Protein AF-A0A7J4JS71-F1 (afdb_monomer)

Structure (mmCIF, N/CA/C/O backbone):
data_AF-A0A7J4JS71-F1
#
_entry.id   AF-A0A7J4JS71-F1
#
loop_
_atom_site.group_PDB
_atom_site.id
_atom_site.type_symbol
_atom_site.label_atom_id
_atom_site.label_alt_id
_atom_site.label_comp_id
_atom_site.label_asym_id
_atom_site.label_entity_id
_atom_site.label_seq_id
_atom_site.pdbx_PDB_ins_code
_atom_site.Cartn_x
_atom_site.Cartn_y
_atom_site.Cartn_z
_atom_site.occupancy
_atom_site.B_iso_or_equiv
_atom_site.auth_seq_id
_atom_site.auth_comp_id
_atom_site.auth_asym_id
_atom_site.auth_atom_id
_atom_site.pdbx_PDB_model_num
ATOM 1 N N . MET A 1 1 ? -60.243 12.611 3.423 1.00 50.03 1 MET A N 1
ATOM 2 C CA . MET A 1 1 ? -58.978 13.384 3.366 1.00 50.03 1 MET A CA 1
ATOM 3 C C . MET A 1 1 ? -58.197 13.099 4.639 1.00 50.03 1 MET A C 1
ATOM 5 O O . MET A 1 1 ? -58.820 13.166 5.686 1.00 50.03 1 MET A O 1
ATOM 9 N N . LYS A 1 2 ? -56.885 12.828 4.549 1.00 50.66 2 LYS A N 1
ATOM 10 C CA . LYS A 1 2 ? -55.958 12.485 5.658 1.00 50.66 2 LYS A CA 1
ATOM 11 C C . LYS A 1 2 ? -55.918 11.002 6.062 1.00 50.66 2 LYS A C 1
ATOM 13 O O . LYS A 1 2 ? -56.292 10.669 7.174 1.00 50.66 2 LYS A O 1
ATOM 18 N N . MET A 1 3 ? -55.448 10.113 5.186 1.00 50.81 3 MET A N 1
ATOM 19 C CA . MET A 1 3 ? -54.948 8.796 5.634 1.00 50.81 3 MET A CA 1
ATOM 20 C C . MET A 1 3 ? -54.023 8.111 4.612 1.00 50.81 3 MET A C 1
ATOM 22 O O . MET A 1 3 ? -54.038 6.898 4.466 1.00 50.81 3 MET A O 1
ATOM 26 N N . LEU A 1 4 ? -53.235 8.883 3.856 1.00 52.88 4 LEU A N 1
ATOM 27 C CA . LEU A 1 4 ? -52.404 8.322 2.781 1.00 52.88 4 LEU A CA 1
ATOM 28 C C . LEU A 1 4 ? -51.070 9.063 2.628 1.00 52.88 4 LEU A C 1
ATOM 30 O O . LEU A 1 4 ? -50.661 9.416 1.530 1.00 52.88 4 LEU A O 1
ATOM 34 N N . LEU A 1 5 ? -50.419 9.370 3.754 1.00 51.91 5 LEU A N 1
ATOM 35 C CA . LEU A 1 5 ? -49.161 10.120 3.751 1.00 51.91 5 LEU A CA 1
ATOM 36 C C . LEU A 1 5 ? -48.274 9.768 4.958 1.00 51.91 5 LEU A C 1
ATOM 38 O O . LEU A 1 5 ? -47.898 10.651 5.713 1.00 51.91 5 LEU A O 1
ATOM 42 N N . PHE A 1 6 ? -47.998 8.483 5.209 1.00 50.94 6 PHE A N 1
ATOM 43 C CA . PHE A 1 6 ? -47.085 8.089 6.303 1.00 50.94 6 PHE A CA 1
ATOM 44 C C . PHE A 1 6 ? -46.260 6.811 6.055 1.00 50.94 6 PHE A C 1
ATOM 46 O O . PHE A 1 6 ? -45.675 6.279 6.988 1.00 50.94 6 PHE A O 1
ATOM 53 N N . ALA A 1 7 ? -46.165 6.327 4.812 1.00 51.12 7 ALA A N 1
ATOM 54 C CA . ALA A 1 7 ? -45.429 5.097 4.480 1.00 51.12 7 ALA A CA 1
ATOM 55 C C . ALA A 1 7 ? -44.237 5.329 3.528 1.00 51.12 7 ALA A C 1
ATOM 57 O O . ALA A 1 7 ? -43.910 4.456 2.734 1.00 51.12 7 ALA A O 1
ATOM 58 N N . LEU A 1 8 ? -43.612 6.514 3.569 1.00 51.81 8 LEU A N 1
ATOM 59 C CA . LEU A 1 8 ? -42.441 6.839 2.735 1.00 51.81 8 LEU A CA 1
ATOM 60 C C . LEU A 1 8 ? -41.214 7.308 3.535 1.00 51.81 8 LEU A C 1
ATOM 62 O O . LEU A 1 8 ? -40.283 7.869 2.967 1.00 51.81 8 LEU A O 1
ATOM 66 N N . LEU A 1 9 ? -41.209 7.106 4.853 1.00 54.22 9 LEU A N 1
ATOM 67 C CA . LEU A 1 9 ? -40.055 7.384 5.703 1.00 54.22 9 LEU A CA 1
ATOM 68 C C . LEU A 1 9 ? -39.514 6.051 6.230 1.00 54.22 9 LEU A C 1
ATOM 70 O O . LEU A 1 9 ? -40.298 5.201 6.634 1.00 54.22 9 LEU A O 1
ATOM 74 N N . VAL A 1 10 ? -38.189 5.922 6.301 1.00 51.88 10 VAL A N 1
ATOM 75 C CA . VAL A 1 10 ? -37.433 4.791 6.877 1.00 51.88 10 VAL A CA 1
ATOM 76 C C . VAL A 1 10 ? -37.112 3.626 5.922 1.00 51.88 10 VAL A C 1
ATOM 78 O O . VAL A 1 10 ? -37.127 2.463 6.306 1.00 51.88 10 VAL A O 1
ATOM 81 N N . LEU A 1 11 ? -36.703 3.934 4.688 1.00 50.59 11 LEU A N 1
ATOM 82 C CA . LEU A 1 11 ? -35.713 3.100 3.985 1.00 50.59 11 LEU A CA 1
ATOM 83 C C . LEU A 1 11 ? -34.482 3.935 3.600 1.00 50.59 11 LEU A C 1
ATOM 85 O O . LEU A 1 11 ? -33.913 3.792 2.525 1.00 50.59 11 LEU A O 1
ATOM 89 N N . SER A 1 12 ? -34.080 4.848 4.486 1.00 54.00 12 SER A N 1
ATOM 90 C CA . SER A 1 12 ? -32.745 5.437 4.439 1.00 54.00 12 SER A CA 1
ATOM 91 C C . SER A 1 12 ? -31.776 4.335 4.854 1.00 54.00 12 SER A C 1
ATOM 93 O O . SER A 1 12 ? -31.529 4.141 6.043 1.00 54.00 12 SER A O 1
ATOM 95 N N . GLY A 1 13 ? -31.331 3.534 3.884 1.00 55.75 13 GLY A N 1
ATOM 96 C CA . GLY A 1 13 ? -30.294 2.536 4.100 1.00 55.75 13 GLY A CA 1
ATOM 97 C C . GLY A 1 13 ? -29.107 3.206 4.777 1.00 55.75 13 GLY A C 1
ATOM 98 O O . GLY A 1 13 ? -28.606 4.221 4.292 1.00 55.75 13 GLY A O 1
ATOM 99 N N . LEU A 1 14 ? -28.696 2.674 5.926 1.00 55.75 14 LEU A N 1
ATOM 100 C CA . LEU A 1 14 ? -27.414 3.011 6.522 1.00 55.75 14 LEU A CA 1
ATOM 101 C C . LEU A 1 14 ? -26.349 2.514 5.544 1.00 55.75 14 LEU A C 1
ATOM 103 O O . LEU A 1 14 ? -25.985 1.341 5.560 1.00 55.75 14 LEU A O 1
ATOM 107 N N . VAL A 1 15 ? -25.906 3.393 4.647 1.00 58.31 15 VAL A N 1
ATOM 108 C CA . VAL A 1 15 ? -24.671 3.182 3.902 1.00 58.31 15 VAL A CA 1
ATOM 109 C C . VAL A 1 15 ? -23.570 3.316 4.944 1.00 58.31 15 VAL A C 1
ATOM 111 O O . VAL A 1 15 ? -23.200 4.422 5.338 1.00 58.31 15 VAL A O 1
ATOM 114 N N . PHE A 1 16 ? -23.131 2.183 5.486 1.00 62.12 16 PHE A N 1
ATOM 115 C CA . PHE A 1 16 ? -21.918 2.136 6.284 1.00 62.12 16 PHE A CA 1
ATOM 116 C C . PHE A 1 16 ? -20.768 2.403 5.323 1.00 62.12 16 PHE A C 1
ATOM 118 O O . PHE A 1 16 ? -20.341 1.506 4.605 1.00 62.12 16 PHE A O 1
ATOM 125 N N . ALA A 1 17 ? -20.324 3.658 5.270 1.00 66.56 17 ALA A N 1
ATOM 126 C CA . ALA A 1 17 ? -19.090 3.998 4.586 1.00 66.56 17 ALA A CA 1
ATOM 127 C C . ALA A 1 17 ? -17.963 3.177 5.222 1.00 66.56 17 ALA A C 1
ATOM 129 O O . ALA A 1 17 ? -17.792 3.201 6.448 1.00 66.56 17 ALA A O 1
ATOM 130 N N . TYR A 1 18 ? -17.240 2.417 4.401 1.00 76.00 18 TYR A N 1
ATOM 131 C CA . TYR A 1 18 ? -16.047 1.723 4.854 1.00 76.00 18 TYR A CA 1
ATOM 132 C C . TYR A 1 18 ? -15.028 2.765 5.310 1.00 76.00 18 TYR A C 1
ATOM 134 O O . TYR A 1 18 ? -14.616 3.628 4.542 1.00 76.00 18 TYR A O 1
ATOM 142 N N . ALA A 1 19 ? -14.657 2.706 6.584 1.00 80.00 19 ALA A N 1
ATOM 143 C CA . ALA A 1 19 ? -13.613 3.544 7.145 1.00 80.00 19 ALA A CA 1
ATOM 144 C C . ALA A 1 19 ? -12.478 2.620 7.592 1.00 80.00 19 ALA A C 1
ATOM 146 O O . ALA A 1 19 ? -12.701 1.838 8.529 1.00 80.00 19 ALA A O 1
ATOM 147 N N . PRO A 1 20 ? -11.298 2.674 6.950 1.00 85.44 20 PRO A N 1
ATOM 148 C CA . PRO A 1 20 ? -10.170 1.854 7.364 1.00 85.44 20 PRO A CA 1
ATOM 149 C C . PRO A 1 20 ? -9.788 2.169 8.813 1.00 85.44 20 PRO A C 1
ATOM 151 O O . PRO A 1 20 ? -9.796 3.328 9.237 1.00 85.44 20 PRO A O 1
ATOM 154 N N . GLN A 1 21 ? -9.503 1.136 9.604 1.00 91.88 21 GLN A N 1
ATOM 155 C CA . GLN A 1 21 ? -9.331 1.262 11.055 1.00 91.88 21 GLN A CA 1
ATOM 156 C C . GLN A 1 21 ? -7.860 1.248 11.460 1.00 91.88 21 GLN A C 1
ATOM 158 O O . GLN A 1 21 ? -7.462 2.007 12.355 1.00 91.88 21 GLN A O 1
ATOM 163 N N . SER A 1 22 ? -7.054 0.416 10.800 1.00 97.31 22 SER A N 1
ATOM 164 C CA . SER A 1 22 ? -5.636 0.259 11.109 1.00 97.31 22 SER A CA 1
ATOM 165 C C . SER A 1 22 ? -4.750 0.190 9.870 1.00 97.31 22 SER A C 1
ATOM 167 O O . SER A 1 22 ? -5.153 -0.276 8.806 1.00 97.31 22 SER A O 1
ATOM 169 N N . ALA A 1 23 ? -3.512 0.644 10.032 1.00 98.19 23 ALA A N 1
ATOM 170 C CA . ALA A 1 23 ? -2.452 0.505 9.054 1.00 98.19 23 ALA A CA 1
ATOM 171 C C . ALA A 1 23 ? -1.126 0.178 9.748 1.00 98.19 23 ALA A C 1
ATOM 173 O O . ALA A 1 23 ? -0.802 0.752 10.788 1.00 98.19 23 ALA A O 1
ATOM 174 N N . ILE A 1 24 ? -0.341 -0.714 9.151 1.00 98.31 24 ILE A N 1
ATOM 175 C CA . ILE A 1 24 ? 1.039 -0.979 9.559 1.00 98.31 24 ILE A CA 1
ATOM 176 C C . ILE A 1 24 ? 1.937 -0.705 8.359 1.00 98.31 24 ILE A C 1
ATOM 178 O O . ILE A 1 24 ? 1.749 -1.282 7.287 1.00 98.31 24 ILE A O 1
ATOM 182 N N . VAL A 1 25 ? 2.905 0.185 8.542 1.00 97.88 25 VAL A N 1
ATOM 183 C CA . VAL A 1 25 ? 3.908 0.543 7.541 1.00 97.88 25 VAL A CA 1
ATOM 184 C C . VAL A 1 25 ? 5.228 -0.096 7.943 1.00 97.88 25 VAL A C 1
ATOM 186 O O . VAL A 1 25 ? 5.764 0.192 9.010 1.00 97.88 25 VAL A O 1
ATOM 189 N N . TYR A 1 26 ? 5.775 -0.936 7.077 1.00 97.50 26 TYR A N 1
ATOM 190 C CA . TYR A 1 26 ? 7.091 -1.531 7.250 1.00 97.50 26 TYR A CA 1
ATOM 191 C C . TYR A 1 26 ? 8.070 -0.810 6.334 1.00 97.50 26 TYR A C 1
ATOM 193 O O . TYR A 1 26 ? 7.873 -0.756 5.120 1.00 97.50 26 TYR A O 1
ATOM 201 N N . LYS A 1 27 ? 9.129 -0.247 6.914 1.00 95.38 27 LYS A N 1
ATOM 202 C CA . LYS A 1 27 ? 10.155 0.495 6.179 1.00 95.38 27 LYS A CA 1
ATOM 203 C C . LYS A 1 27 ? 11.521 -0.162 6.295 1.00 95.38 27 LYS A C 1
ATOM 205 O O . LYS A 1 27 ? 11.855 -0.768 7.311 1.00 95.38 27 LYS A O 1
ATOM 210 N N . ASN A 1 28 ? 12.333 0.071 5.278 1.00 92.75 28 ASN A N 1
ATOM 211 C CA . ASN A 1 28 ? 13.772 -0.096 5.326 1.00 92.75 28 ASN A CA 1
ATOM 212 C C . ASN A 1 28 ? 14.426 1.249 5.710 1.00 92.75 28 ASN A C 1
ATOM 214 O O . ASN A 1 28 ? 14.392 2.182 4.909 1.00 92.75 28 ASN A O 1
ATOM 218 N N . GLU A 1 29 ? 15.029 1.392 6.899 1.00 87.31 29 GLU A N 1
ATOM 219 C CA . GLU A 1 29 ? 15.736 2.640 7.281 1.00 87.31 29 GLU A CA 1
ATOM 220 C C . GLU A 1 29 ? 16.880 3.047 6.352 1.00 87.31 29 GLU A C 1
ATOM 222 O O . GLU A 1 29 ? 17.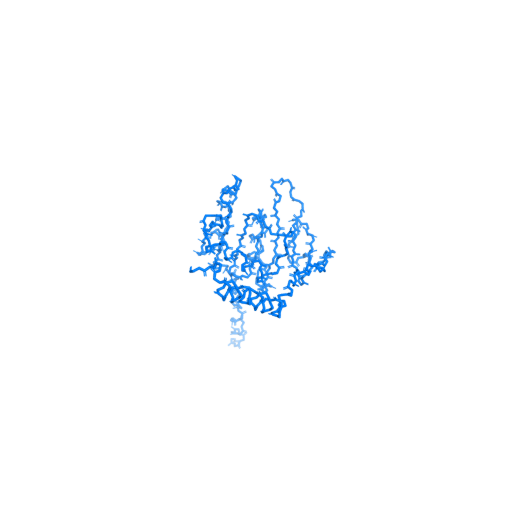185 4.236 6.266 1.00 87.31 29 GLU A O 1
ATOM 227 N N . ALA A 1 30 ? 17.507 2.110 5.640 1.00 87.25 30 ALA A N 1
ATOM 228 C CA . ALA A 1 30 ? 18.578 2.431 4.700 1.00 87.25 30 ALA A CA 1
ATOM 229 C C . ALA A 1 30 ? 18.057 3.110 3.417 1.00 87.25 30 ALA A C 1
ATOM 231 O O . ALA A 1 30 ? 18.847 3.596 2.606 1.00 87.25 30 ALA A O 1
ATOM 232 N N . CYS A 1 31 ? 16.736 3.187 3.230 1.00 84.81 31 CYS A N 1
ATOM 233 C CA . CYS A 1 31 ? 16.110 3.922 2.140 1.00 84.81 31 CYS A CA 1
ATOM 234 C C . CYS A 1 31 ? 16.105 5.433 2.424 1.00 84.81 31 CYS A C 1
ATOM 236 O O . CYS A 1 31 ? 15.227 5.964 3.109 1.00 84.81 31 CYS A O 1
ATOM 238 N N . GLY A 1 32 ? 17.062 6.153 1.832 1.00 80.19 32 GLY A N 1
ATOM 239 C CA . GLY A 1 32 ? 17.215 7.598 2.035 1.00 80.19 32 GLY A CA 1
ATOM 240 C C . GLY A 1 32 ? 15.997 8.445 1.637 1.00 80.19 32 GLY A C 1
ATOM 241 O O . GLY A 1 32 ? 15.825 9.540 2.168 1.00 80.19 32 GLY A O 1
ATOM 242 N N . HIS A 1 33 ? 15.141 7.959 0.731 1.00 79.50 33 HIS A N 1
ATOM 243 C CA . HIS A 1 33 ? 13.958 8.692 0.252 1.00 79.50 33 HIS A CA 1
ATOM 244 C C . HIS A 1 33 ? 12.651 8.275 0.946 1.00 79.50 33 HIS A C 1
ATOM 246 O O . HIS A 1 33 ? 11.635 8.951 0.797 1.00 79.50 33 HIS A O 1
ATOM 252 N N . CYS A 1 34 ? 12.667 7.216 1.758 1.00 85.06 34 CYS A N 1
ATOM 253 C CA . CYS A 1 34 ? 11.450 6.697 2.373 1.00 85.06 34 CYS A CA 1
ATOM 254 C C . CYS A 1 34 ? 10.895 7.631 3.457 1.00 85.06 34 CYS A C 1
ATOM 256 O O . CYS A 1 34 ? 9.690 7.669 3.678 1.00 85.06 34 CYS A O 1
ATOM 258 N N . THR A 1 35 ? 11.734 8.432 4.120 1.00 87.06 35 THR A N 1
ATOM 259 C CA . THR A 1 35 ? 11.301 9.305 5.224 1.00 87.06 35 THR A CA 1
ATOM 260 C C . THR A 1 35 ? 10.245 10.333 4.801 1.00 87.06 35 THR A C 1
ATOM 262 O O . THR A 1 35 ? 9.252 10.521 5.505 1.00 87.06 35 THR A O 1
ATOM 265 N N . SER A 1 36 ? 10.428 10.999 3.655 1.00 90.31 36 SER A N 1
ATOM 266 C CA . SER A 1 36 ? 9.467 11.999 3.161 1.00 90.31 36 SER A CA 1
ATOM 267 C C . SER A 1 36 ? 8.165 11.351 2.692 1.00 90.31 36 SER A C 1
ATOM 269 O O . SER A 1 36 ? 7.080 11.861 2.986 1.00 90.31 36 SER A O 1
ATOM 271 N N . TYR A 1 37 ? 8.271 10.202 2.022 1.00 93.12 37 TYR A N 1
ATOM 272 C CA . TYR A 1 37 ? 7.118 9.412 1.613 1.00 93.12 37 TYR A CA 1
ATOM 273 C C . TYR A 1 37 ? 6.302 8.942 2.822 1.00 93.12 37 TYR A C 1
ATOM 275 O O . TYR A 1 37 ? 5.103 9.186 2.866 1.00 93.12 37 TYR A O 1
ATOM 283 N N . ILE A 1 38 ? 6.941 8.372 3.850 1.00 94.44 38 ILE A N 1
ATOM 284 C CA . ILE A 1 38 ? 6.267 7.877 5.063 1.00 94.44 38 ILE A CA 1
ATOM 285 C C . ILE A 1 38 ? 5.533 8.998 5.800 1.00 94.44 38 ILE A C 1
ATOM 287 O O . ILE A 1 38 ? 4.413 8.793 6.259 1.00 94.44 38 ILE A O 1
ATOM 291 N N . SER A 1 39 ? 6.127 10.191 5.891 1.00 94.38 39 SER A N 1
ATOM 292 C CA . SER A 1 39 ? 5.451 11.353 6.485 1.00 94.38 39 SER A CA 1
ATOM 293 C C . SER A 1 39 ? 4.168 11.712 5.726 1.00 94.38 39 SER A C 1
ATOM 295 O O . SER A 1 39 ? 3.130 11.970 6.335 1.00 94.38 39 SER A O 1
ATOM 297 N N . SER A 1 40 ? 4.225 11.676 4.393 1.00 95.81 40 SER A N 1
ATOM 298 C CA . SER A 1 40 ? 3.072 11.959 3.532 1.00 95.81 40 SER A CA 1
ATOM 299 C C . SER A 1 40 ? 2.024 10.846 3.621 1.00 95.81 40 SER A C 1
ATOM 301 O O . SER A 1 40 ? 0.841 11.129 3.763 1.00 95.81 40 SER A O 1
ATOM 303 N N . LEU A 1 41 ? 2.455 9.583 3.627 1.00 96.88 41 LEU A N 1
ATOM 304 C CA . LEU A 1 41 ? 1.599 8.414 3.810 1.00 96.88 41 LEU A CA 1
ATOM 305 C C . LEU A 1 41 ? 0.849 8.478 5.143 1.00 96.88 41 LEU A C 1
ATOM 307 O O . LEU A 1 41 ? -0.363 8.284 5.171 1.00 96.88 41 LEU A O 1
ATOM 311 N N . TYR A 1 42 ? 1.549 8.799 6.234 1.00 96.12 42 TYR A N 1
ATOM 312 C CA . TYR A 1 42 ? 0.940 8.964 7.550 1.00 96.12 42 TYR A CA 1
ATOM 313 C C . TYR A 1 42 ? -0.160 10.031 7.521 1.00 96.12 42 TYR A C 1
ATOM 315 O O . TYR A 1 42 ? -1.274 9.775 7.969 1.00 96.12 42 TYR A O 1
ATOM 323 N N . GLN A 1 43 ? 0.124 11.202 6.940 1.00 96.50 43 GLN A N 1
ATOM 324 C CA . GLN A 1 43 ? -0.861 12.280 6.802 1.00 96.50 43 GLN A CA 1
ATOM 325 C C . GLN A 1 43 ? -2.057 11.861 5.938 1.00 96.50 43 GLN A C 1
ATOM 327 O O . GLN A 1 43 ? -3.197 12.162 6.284 1.00 96.50 43 GLN A O 1
ATOM 332 N N . THR A 1 44 ? -1.819 11.137 4.842 1.00 97.56 44 THR A N 1
ATOM 333 C CA . THR A 1 44 ? -2.879 10.610 3.978 1.00 97.56 44 THR A CA 1
ATOM 334 C C . THR A 1 44 ? -3.792 9.652 4.737 1.00 97.56 44 THR A C 1
ATOM 336 O O . THR A 1 44 ? -5.008 9.846 4.713 1.00 97.56 44 THR A O 1
ATOM 339 N N . LEU A 1 45 ? -3.228 8.673 5.452 1.00 97.44 45 LEU A N 1
ATOM 340 C CA . LEU A 1 45 ? -3.976 7.696 6.250 1.00 97.44 45 LEU A CA 1
ATOM 341 C C . LEU A 1 45 ? -4.759 8.365 7.393 1.00 97.44 45 LEU A C 1
ATOM 343 O O . LEU A 1 45 ? -5.941 8.071 7.585 1.00 97.44 45 LEU A O 1
ATOM 347 N N . ASP A 1 46 ? -4.145 9.313 8.104 1.00 95.62 46 ASP A N 1
ATOM 348 C CA . ASP A 1 46 ? -4.821 10.088 9.153 1.00 95.62 46 ASP A CA 1
ATOM 349 C C . ASP A 1 46 ? -5.979 10.926 8.579 1.00 95.62 46 ASP A C 1
ATOM 351 O O . ASP A 1 46 ? -7.083 10.932 9.130 1.00 95.62 46 ASP A O 1
ATOM 355 N N . SER A 1 47 ? -5.783 11.546 7.406 1.00 95.94 47 SER A N 1
ATOM 356 C CA . SER A 1 47 ? -6.801 12.383 6.750 1.00 95.94 47 SER A CA 1
ATOM 357 C C . SER A 1 47 ? -8.066 11.623 6.340 1.00 95.94 47 SER A C 1
ATOM 359 O O . SER A 1 47 ? -9.138 12.224 6.265 1.00 95.94 47 SER A O 1
ATOM 361 N N . ILE A 1 48 ? -7.958 10.311 6.098 1.00 95.44 48 ILE A N 1
ATOM 362 C CA . ILE A 1 48 ? -9.099 9.427 5.807 1.00 95.44 48 ILE A CA 1
ATOM 363 C C . ILE A 1 48 ? -9.606 8.678 7.045 1.00 95.44 48 ILE A C 1
ATOM 365 O O . ILE A 1 48 ? -10.511 7.854 6.949 1.00 95.44 48 ILE A O 1
ATOM 369 N N . GLY A 1 49 ? -9.065 8.995 8.224 1.00 94.81 49 GLY A N 1
ATOM 370 C CA . GLY A 1 49 ? -9.591 8.543 9.503 1.00 94.81 49 GLY A CA 1
ATOM 371 C C . GLY A 1 49 ? -8.999 7.245 10.045 1.00 94.81 49 GLY A C 1
ATOM 372 O O . GLY A 1 49 ? -9.546 6.750 11.033 1.00 94.81 49 GLY A O 1
ATOM 373 N N . VAL A 1 50 ? -7.894 6.733 9.489 1.00 95.81 50 VAL A N 1
ATOM 374 C CA . VAL A 1 50 ? -7.190 5.564 10.046 1.00 95.81 50 VAL A CA 1
ATOM 375 C C . VAL A 1 50 ? -6.670 5.908 11.440 1.00 95.81 50 VAL A C 1
ATOM 377 O O . VAL A 1 50 ? -5.893 6.843 11.608 1.00 95.81 50 VAL A O 1
ATOM 380 N N . LYS A 1 51 ? -7.114 5.174 12.466 1.00 89.56 51 LYS A N 1
ATOM 381 C CA . LYS A 1 51 ? -6.841 5.527 13.873 1.00 89.56 51 LYS A CA 1
ATOM 382 C C . LYS A 1 51 ? -5.607 4.856 14.449 1.00 89.56 51 LYS A C 1
ATOM 384 O O . LYS A 1 51 ? -4.989 5.403 15.357 1.00 89.56 51 LYS A O 1
ATOM 389 N N . GLN A 1 52 ? -5.276 3.670 13.959 1.00 95.75 52 GLN A N 1
ATOM 390 C CA . GLN A 1 52 ? -4.171 2.870 14.472 1.00 95.75 52 GLN A CA 1
ATOM 391 C C . GLN A 1 52 ? -3.119 2.739 13.379 1.00 95.75 52 GLN A C 1
ATOM 393 O O . GLN A 1 52 ? -3.207 1.836 12.555 1.00 95.75 52 GLN A O 1
ATOM 398 N N . ILE A 1 53 ? -2.164 3.669 13.350 1.00 97.25 53 ILE A N 1
ATOM 399 C CA . ILE A 1 53 ? -1.058 3.652 12.390 1.00 97.25 53 ILE A CA 1
ATOM 400 C C . ILE A 1 53 ? 0.222 3.286 13.138 1.00 97.25 53 ILE A C 1
ATOM 402 O O . ILE A 1 53 ? 0.665 4.031 14.012 1.00 97.25 53 ILE A O 1
ATOM 406 N N . GLU A 1 54 ? 0.813 2.150 12.785 1.00 97.56 54 GLU A N 1
ATOM 407 C CA . GLU A 1 54 ? 2.107 1.701 13.296 1.00 97.56 54 GLU A CA 1
ATOM 408 C C . GLU A 1 54 ? 3.168 1.790 12.196 1.00 97.56 54 GLU A C 1
ATOM 410 O O . GLU A 1 54 ? 2.896 1.503 11.032 1.00 97.56 54 GLU A O 1
ATOM 415 N N . ILE A 1 55 ? 4.388 2.186 12.562 1.00 96.00 55 ILE A N 1
ATOM 416 C CA . ILE A 1 55 ? 5.536 2.208 11.654 1.00 96.00 55 ILE A CA 1
ATOM 417 C C . ILE A 1 55 ? 6.624 1.324 12.258 1.00 96.00 55 ILE A C 1
ATOM 419 O O . ILE A 1 55 ? 7.138 1.630 13.334 1.00 96.00 55 ILE A O 1
ATOM 423 N N . LYS A 1 56 ? 6.986 0.253 11.552 1.00 96.62 56 LYS A N 1
ATOM 424 C CA . LYS A 1 56 ? 8.015 -0.714 11.944 1.00 96.62 56 LYS A CA 1
ATOM 425 C C . LYS A 1 56 ? 9.199 -0.667 10.984 1.00 96.62 56 LYS A C 1
ATOM 427 O O . LYS A 1 56 ? 9.041 -0.363 9.800 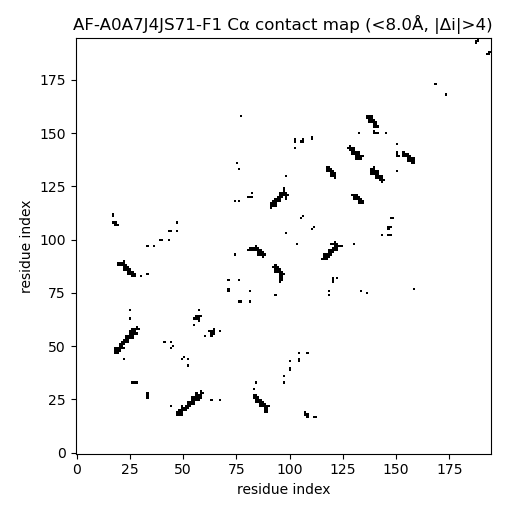1.00 96.62 56 LYS A O 1
ATOM 432 N N . ASP A 1 57 ? 10.386 -0.996 11.481 1.00 95.38 57 ASP A N 1
ATOM 433 C CA . ASP A 1 57 ? 11.604 -1.054 10.673 1.00 95.38 57 ASP A CA 1
ATOM 434 C C . ASP A 1 57 ? 12.114 -2.486 10.544 1.00 95.38 57 ASP A C 1
ATOM 436 O O . ASP A 1 57 ? 12.597 -3.065 11.509 1.00 95.38 57 ASP A O 1
ATOM 440 N N . PHE A 1 58 ? 12.037 -3.070 9.350 1.00 94.75 58 PHE A N 1
ATOM 441 C CA . PHE A 1 58 ? 12.406 -4.477 9.167 1.00 94.75 58 PHE A CA 1
ATOM 442 C C . PHE A 1 58 ? 13.915 -4.716 8.971 1.00 94.75 58 PHE A C 1
ATOM 444 O O . PHE A 1 58 ? 14.364 -5.870 8.885 1.00 94.75 58 PHE A O 1
ATOM 451 N N . LEU A 1 59 ? 14.731 -3.658 8.894 1.00 92.69 59 LEU A N 1
ATOM 452 C CA . LEU A 1 59 ? 16.186 -3.803 8.926 1.00 92.69 59 LEU A CA 1
ATOM 453 C C . LEU A 1 59 ? 16.710 -3.907 10.353 1.00 92.69 59 LEU A C 1
ATOM 455 O O . LEU A 1 59 ? 17.557 -4.766 10.607 1.00 92.69 59 LEU A O 1
ATOM 459 N N . SER A 1 60 ? 16.212 -3.084 11.271 1.00 93.75 60 SER A N 1
ATOM 460 C CA . SER A 1 60 ? 16.685 -3.082 12.660 1.00 93.75 60 SER A CA 1
ATOM 461 C C . SER A 1 60 ? 15.891 -4.009 13.585 1.00 93.75 60 SER A C 1
ATOM 463 O O . SER A 1 60 ? 16.448 -4.473 14.582 1.00 93.75 60 SER A O 1
ATOM 465 N N . ASP A 1 61 ? 14.647 -4.354 13.241 1.00 96.19 61 ASP A N 1
ATOM 466 C CA . ASP A 1 61 ? 13.786 -5.233 14.035 1.00 96.19 61 ASP A CA 1
ATOM 467 C C . ASP A 1 61 ? 13.597 -6.61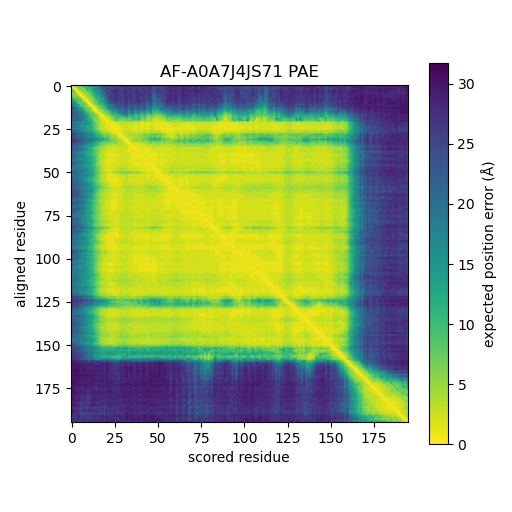2 13.370 1.00 96.19 61 ASP A C 1
ATOM 469 O O . ASP A 1 61 ? 13.113 -6.752 12.241 1.00 96.19 61 ASP A O 1
ATOM 473 N N . GLN A 1 62 ? 14.001 -7.663 14.091 1.00 96.06 62 GLN A N 1
ATOM 474 C CA . GLN A 1 62 ? 13.877 -9.051 13.648 1.00 96.06 62 GLN A CA 1
ATOM 475 C C . GLN A 1 62 ? 12.417 -9.523 13.586 1.00 96.06 62 GLN A C 1
ATOM 477 O O . GLN A 1 62 ? 12.085 -10.310 12.696 1.00 96.06 62 GLN A O 1
ATOM 482 N N . GLU A 1 63 ? 11.562 -9.067 14.501 1.00 97.12 63 GLU A N 1
ATOM 483 C CA . GLU A 1 63 ? 10.132 -9.384 14.498 1.00 97.12 63 GLU A CA 1
ATOM 484 C C . GLU A 1 63 ? 9.474 -8.751 13.273 1.00 97.12 63 GLU A C 1
ATOM 486 O O . GLU A 1 63 ? 8.850 -9.455 12.481 1.00 97.12 63 GLU A O 1
ATOM 491 N N . ALA A 1 64 ? 9.741 -7.465 13.023 1.00 97.38 64 ALA A N 1
ATOM 492 C CA . ALA A 1 64 ? 9.243 -6.773 11.836 1.00 97.38 64 ALA A CA 1
ATOM 493 C C . ALA A 1 64 ? 9.703 -7.434 10.524 1.00 97.38 64 ALA A C 1
ATOM 495 O O . ALA A 1 64 ? 8.952 -7.488 9.552 1.00 97.38 64 ALA A O 1
ATOM 496 N N . ARG A 1 65 ? 10.920 -7.988 10.482 1.00 96.69 65 ARG A N 1
ATOM 497 C CA . ARG A 1 65 ? 11.390 -8.765 9.325 1.00 96.69 65 ARG A CA 1
ATOM 498 C C . ARG A 1 65 ? 10.619 -10.069 9.133 1.00 96.69 65 ARG A C 1
ATOM 500 O O . ARG A 1 65 ? 10.314 -10.435 7.998 1.00 96.69 65 ARG A O 1
ATOM 507 N N . GLY A 1 66 ? 10.322 -10.771 10.226 1.00 97.69 66 GLY A N 1
ATOM 508 C CA . GLY A 1 66 ? 9.481 -11.968 10.205 1.00 97.69 66 GLY A CA 1
ATOM 509 C C . GLY A 1 66 ? 8.052 -11.660 9.753 1.00 97.69 66 GLY A C 1
ATOM 510 O O . GLY A 1 66 ? 7.492 -12.413 8.952 1.00 97.69 66 GLY A O 1
ATOM 511 N N . ASP A 1 67 ? 7.500 -10.530 10.202 1.00 97.81 67 ASP A N 1
ATOM 512 C CA . ASP A 1 67 ? 6.194 -10.030 9.775 1.00 97.81 67 ASP A CA 1
ATOM 513 C C . ASP A 1 67 ? 6.159 -9.791 8.263 1.00 97.81 67 ASP A C 1
ATOM 515 O O . ASP A 1 67 ? 5.284 -10.331 7.593 1.00 97.81 67 ASP A O 1
ATOM 519 N N . VAL A 1 68 ? 7.121 -9.035 7.712 1.00 97.94 68 VAL A N 1
ATOM 520 C CA . VAL A 1 68 ? 7.199 -8.737 6.267 1.00 97.94 68 VAL A CA 1
ATOM 521 C C . VAL A 1 68 ? 7.199 -10.023 5.443 1.00 97.94 68 VAL A C 1
ATOM 523 O O . VAL A 1 68 ? 6.374 -10.170 4.541 1.00 97.94 68 VAL A O 1
ATOM 526 N N . ALA A 1 69 ? 8.053 -10.988 5.800 1.00 97.25 69 ALA A N 1
ATOM 527 C CA . ALA A 1 69 ? 8.114 -12.273 5.106 1.00 97.25 69 ALA A CA 1
ATOM 528 C C . ALA A 1 69 ? 6.778 -13.035 5.185 1.00 97.25 69 ALA A C 1
ATOM 530 O O . ALA A 1 69 ? 6.320 -13.595 4.191 1.00 97.25 69 ALA A O 1
ATOM 531 N N . SER A 1 70 ? 6.128 -13.023 6.352 1.00 98.00 70 SER A N 1
ATOM 532 C CA . SER A 1 70 ? 4.840 -13.696 6.566 1.00 98.00 70 SER A CA 1
ATOM 533 C C . SER A 1 70 ? 3.692 -13.016 5.814 1.00 98.00 70 SER A C 1
ATOM 535 O O . SER A 1 70 ? 2.809 -13.691 5.290 1.00 98.00 70 SER A O 1
ATOM 537 N N . ILE A 1 71 ? 3.695 -11.682 5.745 1.00 98.00 71 ILE A N 1
ATOM 538 C CA . ILE A 1 71 ? 2.728 -10.880 4.987 1.00 98.00 71 ILE A CA 1
ATOM 539 C C . ILE A 1 71 ? 2.874 -11.190 3.498 1.00 98.00 71 ILE A C 1
ATOM 541 O O . ILE A 1 71 ? 1.892 -11.558 2.855 1.00 98.00 71 ILE A O 1
ATOM 545 N N . GLN A 1 72 ? 4.089 -11.106 2.959 1.00 97.62 72 GLN A N 1
ATOM 546 C CA . GLN A 1 72 ? 4.347 -11.363 1.543 1.00 97.62 72 GLN A CA 1
ATOM 547 C C . GLN A 1 72 ? 3.998 -12.805 1.149 1.00 97.62 72 GLN A C 1
ATOM 549 O O . GLN A 1 72 ? 3.384 -13.007 0.103 1.00 97.62 72 GLN A O 1
ATOM 554 N N . ASP A 1 73 ? 4.274 -13.794 2.006 1.00 97.38 73 ASP A N 1
ATOM 555 C CA . ASP A 1 73 ? 3.838 -15.183 1.797 1.00 97.38 73 ASP A CA 1
ATOM 556 C C . ASP A 1 73 ? 2.304 -15.321 1.824 1.00 97.38 73 ASP A C 1
ATOM 558 O O . ASP A 1 73 ? 1.708 -15.879 0.899 1.00 97.38 73 ASP A O 1
ATOM 562 N N . LYS A 1 74 ? 1.633 -14.726 2.824 1.00 96.69 74 LYS A N 1
ATOM 563 C CA . LYS A 1 74 ? 0.162 -14.728 2.950 1.00 96.69 74 LYS A CA 1
ATOM 564 C C . LYS A 1 74 ? -0.520 -14.147 1.709 1.00 96.69 74 LYS A C 1
ATOM 566 O O . LYS A 1 74 ? -1.509 -14.707 1.233 1.00 96.69 74 LYS A O 1
ATOM 571 N N . PHE A 1 75 ? -0.006 -13.030 1.201 1.00 96.81 75 PHE A N 1
ATOM 572 C CA . PHE A 1 75 ? -0.512 -12.353 0.005 1.00 96.81 75 PHE A CA 1
ATOM 573 C C . PHE A 1 75 ? 0.030 -12.947 -1.304 1.00 96.81 75 PHE A C 1
ATOM 575 O O . PHE A 1 75 ? -0.384 -12.524 -2.382 1.00 96.81 75 PHE A O 1
ATOM 582 N N . LYS A 1 76 ? 0.912 -13.954 -1.220 1.00 96.88 76 LYS A N 1
ATOM 583 C CA . LYS A 1 76 ? 1.581 -14.608 -2.354 1.00 96.88 76 LYS A CA 1
ATOM 584 C C . LYS A 1 76 ?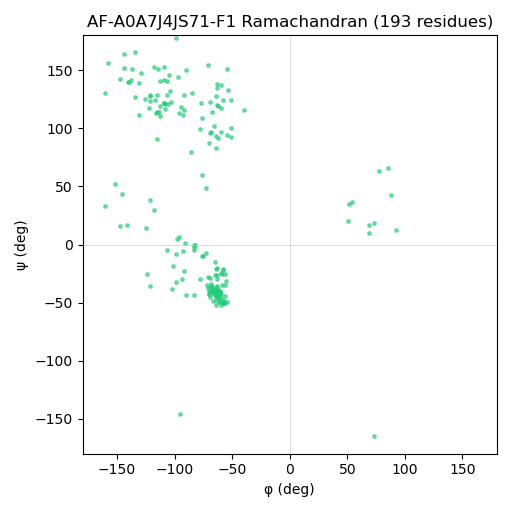 2.312 -13.617 -3.263 1.00 96.88 76 LYS A C 1
ATOM 586 O O . LYS A 1 76 ? 2.326 -13.793 -4.480 1.00 96.88 76 LYS A O 1
ATOM 591 N N . VAL A 1 77 ? 2.906 -12.580 -2.673 1.00 96.56 77 VAL A N 1
ATOM 592 C CA . VAL A 1 77 ? 3.654 -11.548 -3.395 1.00 96.56 77 VAL A CA 1
ATOM 593 C C . VAL A 1 77 ? 4.914 -12.181 -3.983 1.00 96.56 77 VAL A C 1
ATOM 595 O O . VAL A 1 77 ? 5.790 -12.612 -3.224 1.00 96.56 77 VAL A O 1
ATOM 598 N N . PRO A 1 78 ? 5.035 -12.265 -5.316 1.00 95.62 78 PRO A N 1
ATOM 599 C CA . PRO A 1 78 ? 6.218 -12.830 -5.937 1.00 95.62 78 PRO A CA 1
ATOM 600 C C . PRO A 1 78 ? 7.406 -11.881 -5.753 1.00 95.62 78 PRO A C 1
ATOM 602 O O . PRO A 1 78 ? 7.229 -10.675 -5.585 1.00 95.62 78 PRO A O 1
ATOM 605 N N . VAL A 1 79 ? 8.622 -12.430 -5.771 1.00 94.44 79 VAL A N 1
ATOM 606 C CA . VAL A 1 79 ? 9.853 -11.696 -5.419 1.00 94.44 79 VAL A CA 1
ATOM 607 C C . VAL A 1 79 ? 10.035 -10.439 -6.272 1.00 94.44 79 VAL A C 1
ATOM 609 O O . VAL A 1 79 ? 10.493 -9.423 -5.764 1.00 94.44 79 VAL A O 1
ATOM 612 N N . GLU A 1 80 ? 9.634 -10.473 -7.543 1.00 93.31 80 GLU A N 1
ATOM 613 C CA . GLU A 1 80 ? 9.702 -9.320 -8.446 1.00 93.31 80 GLU A CA 1
ATOM 614 C C . GLU A 1 80 ? 8.801 -8.132 -8.058 1.00 93.31 80 GLU A C 1
ATOM 616 O O . GLU A 1 80 ? 9.000 -7.046 -8.596 1.00 93.31 80 GLU A O 1
ATOM 621 N N . LEU A 1 81 ? 7.829 -8.318 -7.157 1.00 95.31 81 LEU A N 1
ATOM 622 C CA . LEU A 1 81 ? 6.920 -7.267 -6.680 1.00 95.31 81 LEU A CA 1
ATOM 623 C C . LEU A 1 81 ? 7.217 -6.798 -5.244 1.00 95.31 81 LEU A C 1
ATOM 625 O O . LEU A 1 81 ? 6.564 -5.864 -4.777 1.00 95.31 81 LEU A O 1
ATOM 629 N N . GLN A 1 82 ? 8.166 -7.435 -4.550 1.00 95.31 82 GLN A N 1
ATOM 630 C CA . GLN A 1 82 ? 8.535 -7.098 -3.171 1.00 95.31 82 GLN A CA 1
ATOM 631 C C . GLN A 1 82 ? 9.409 -5.835 -3.146 1.00 95.31 82 GLN A C 1
ATOM 633 O O . GLN A 1 82 ? 10.471 -5.800 -3.772 1.00 95.31 82 GLN A O 1
ATOM 638 N N . GLY A 1 83 ? 8.965 -4.803 -2.424 1.00 90.25 83 GLY A N 1
ATOM 639 C CA . GLY A 1 83 ? 9.649 -3.511 -2.334 1.00 90.25 83 GLY A CA 1
ATOM 640 C C . GLY A 1 83 ? 10.502 -3.345 -1.072 1.00 90.25 83 GLY A C 1
ATOM 641 O O . GLY A 1 83 ? 10.538 -4.194 -0.180 1.00 90.25 83 GLY A O 1
ATOM 642 N N . HIS A 1 84 ? 11.185 -2.199 -0.950 1.00 93.50 84 HIS A N 1
ATOM 643 C CA . HIS A 1 84 ? 11.881 -1.812 0.295 1.00 93.50 84 HIS A CA 1
ATOM 644 C C . HIS A 1 84 ? 10.950 -1.178 1.344 1.00 93.50 84 HIS A C 1
ATOM 646 O O . HIS A 1 84 ? 11.405 -0.769 2.415 1.00 93.50 84 HIS A O 1
ATOM 652 N N . LEU A 1 85 ? 9.666 -1.036 1.026 1.00 95.12 85 LEU A N 1
ATOM 653 C CA . LEU A 1 85 ? 8.624 -0.491 1.886 1.00 95.12 85 LEU A CA 1
ATOM 654 C C . LEU A 1 85 ? 7.315 -1.201 1.560 1.00 95.12 85 LEU A C 1
ATOM 656 O O . LEU A 1 85 ? 7.041 -1.449 0.392 1.00 95.12 85 LEU A O 1
ATOM 660 N N . LEU A 1 86 ? 6.495 -1.479 2.569 1.00 97.12 86 LEU A N 1
ATOM 661 C CA . LEU A 1 86 ? 5.127 -1.934 2.349 1.00 97.12 86 LEU A CA 1
ATOM 662 C C . LEU A 1 86 ? 4.178 -1.371 3.401 1.00 97.12 86 LEU A C 1
ATOM 664 O O . LEU A 1 86 ? 4.569 -1.080 4.531 1.00 97.12 86 LEU A O 1
ATOM 668 N N . THR A 1 87 ? 2.918 -1.219 3.022 1.00 98.44 87 THR A N 1
ATOM 669 C CA . THR A 1 87 ? 1.833 -0.750 3.882 1.00 98.44 87 THR A CA 1
ATOM 670 C C . THR A 1 87 ? 0.703 -1.759 3.849 1.00 98.44 87 THR A C 1
ATOM 672 O O . THR A 1 87 ? 0.191 -2.086 2.780 1.00 98.44 87 THR A O 1
ATOM 675 N N . VAL A 1 88 ? 0.296 -2.234 5.022 1.00 98.44 88 VAL A N 1
ATOM 676 C CA . VAL A 1 88 ? -0.857 -3.118 5.188 1.00 98.44 88 VAL A CA 1
ATOM 677 C C . VAL A 1 88 ? -1.975 -2.345 5.861 1.00 98.44 88 VAL A C 1
ATOM 679 O O . VAL A 1 88 ? -1.798 -1.885 6.984 1.00 98.44 88 VAL A O 1
ATOM 682 N N . VAL A 1 89 ? -3.133 -2.247 5.212 1.00 98.31 89 VAL A N 1
ATOM 683 C CA . VAL A 1 89 ? -4.343 -1.624 5.770 1.00 98.31 89 VAL A CA 1
ATOM 684 C C . VAL A 1 89 ? -5.362 -2.706 6.119 1.00 98.31 89 VAL A C 1
ATOM 686 O O . VAL A 1 89 ? -5.633 -3.603 5.315 1.00 98.31 89 VAL A O 1
ATOM 689 N N . ASP A 1 90 ? -5.872 -2.662 7.353 1.00 96.62 90 ASP A N 1
ATOM 690 C CA . ASP A 1 90 ? -6.838 -3.602 7.947 1.00 96.62 90 ASP A CA 1
ATOM 691 C C . ASP A 1 90 ? -6.470 -5.096 7.812 1.00 96.62 90 ASP A C 1
ATOM 693 O O . ASP A 1 90 ? -7.322 -5.981 7.898 1.00 96.62 90 ASP A O 1
ATOM 697 N N . GLY A 1 91 ? -5.191 -5.407 7.571 1.00 96.75 91 GLY A N 1
ATOM 698 C CA . GLY A 1 91 ? -4.722 -6.771 7.306 1.00 96.75 91 GLY A CA 1
ATOM 699 C C . GLY A 1 91 ? -5.179 -7.366 5.964 1.00 96.75 91 GLY A C 1
ATOM 700 O O . GLY A 1 91 ? -4.993 -8.575 5.761 1.00 96.75 91 GLY A O 1
ATOM 701 N N . LYS A 1 92 ? -5.776 -6.546 5.083 1.00 96.88 92 LYS A N 1
ATOM 702 C CA . LYS A 1 92 ? -6.453 -6.946 3.833 1.00 96.88 92 LYS A CA 1
ATOM 703 C C . LYS A 1 92 ? -5.871 -6.323 2.571 1.00 96.88 92 LYS A C 1
ATOM 705 O O . LYS A 1 92 ? -5.876 -6.975 1.530 1.00 96.88 92 LYS A O 1
ATOM 710 N N . TYR A 1 93 ? -5.410 -5.080 2.646 1.00 98.25 93 TYR A N 1
ATOM 711 C CA . TYR A 1 93 ? -4.907 -4.354 1.482 1.00 98.25 93 TYR A CA 1
ATOM 712 C C . TYR A 1 93 ? -3.414 -4.127 1.653 1.00 98.25 93 TYR A C 1
ATOM 714 O O . TYR A 1 93 ? -2.993 -3.513 2.635 1.00 98.25 93 TYR A O 1
ATOM 722 N N . LEU A 1 94 ? -2.632 -4.661 0.723 1.00 98.50 94 LEU A N 1
ATOM 723 C CA . LEU A 1 94 ? -1.183 -4.579 0.704 1.00 98.50 94 LEU A CA 1
ATOM 724 C C . LEU A 1 94 ? -0.738 -3.648 -0.426 1.00 98.50 94 LEU A C 1
ATOM 726 O O . LEU A 1 94 ? -1.034 -3.891 -1.597 1.00 98.50 94 LEU A O 1
ATOM 730 N N . PHE A 1 95 ? -0.005 -2.607 -0.048 1.00 98.31 95 PHE A N 1
ATOM 731 C CA . PHE A 1 95 ? 0.629 -1.656 -0.951 1.00 98.31 95 PHE A CA 1
ATOM 732 C C . PHE A 1 95 ? 2.144 -1.783 -0.801 1.00 98.31 95 PHE A C 1
ATOM 734 O O . PHE A 1 95 ? 2.680 -1.485 0.265 1.00 98.31 95 PHE A O 1
ATOM 741 N N . GLU A 1 96 ? 2.827 -2.239 -1.842 1.00 97.44 96 GLU A N 1
ATOM 742 C CA . GLU A 1 96 ? 4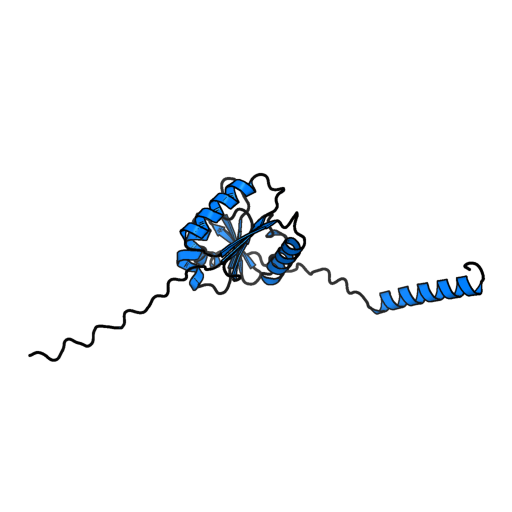.287 -2.379 -1.888 1.00 97.44 96 GLU A CA 1
ATOM 743 C C . GLU A 1 96 ? 4.924 -1.166 -2.589 1.00 97.44 96 GLU A C 1
ATOM 745 O O . GLU A 1 96 ? 4.371 -0.621 -3.550 1.00 97.44 96 GLU A O 1
ATOM 750 N N . GLY A 1 97 ? 6.100 -0.760 -2.110 1.00 95.12 97 GLY A N 1
ATOM 751 C CA . GLY A 1 97 ? 6.891 0.353 -2.632 1.00 95.12 97 GLY A CA 1
ATOM 752 C C . GLY A 1 97 ? 6.332 1.743 -2.310 1.00 95.12 97 GLY A C 1
ATOM 753 O O . GLY A 1 97 ? 5.481 1.929 -1.435 1.00 95.12 97 GLY A O 1
ATOM 754 N N . HIS A 1 98 ? 6.834 2.748 -3.025 1.00 94.44 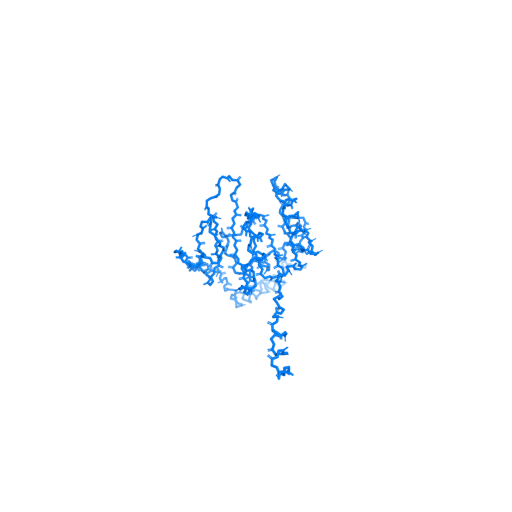98 HIS A N 1
ATOM 755 C CA . HIS A 1 98 ? 6.360 4.137 -2.991 1.00 94.44 98 HIS A CA 1
ATOM 756 C C . HIS A 1 98 ? 5.003 4.349 -3.692 1.00 94.44 98 HIS A C 1
ATOM 758 O O . HIS A 1 98 ? 4.830 5.283 -4.477 1.00 94.44 98 HIS A O 1
ATOM 764 N N . PHE A 1 99 ? 4.022 3.504 -3.376 1.00 95.81 99 PHE A N 1
ATOM 765 C CA . PHE A 1 99 ? 2.729 3.496 -4.041 1.00 95.81 99 PHE A CA 1
ATOM 766 C C . PHE A 1 99 ? 2.034 4.879 -4.040 1.00 95.81 99 PHE A C 1
ATOM 768 O O . PHE A 1 99 ? 1.940 5.525 -2.992 1.00 95.81 99 PHE A O 1
ATOM 775 N N . PRO A 1 100 ? 1.490 5.358 -5.176 1.00 95.50 100 PRO A N 1
ATOM 776 C CA . PRO A 1 100 ? 0.933 6.707 -5.255 1.00 95.50 100 PRO A CA 1
ATOM 777 C C . PRO A 1 100 ? -0.214 6.962 -4.271 1.00 95.50 100 PRO A C 1
ATOM 779 O O . PRO A 1 100 ? -1.281 6.347 -4.331 1.00 95.50 100 PRO A O 1
ATOM 782 N N . LEU A 1 101 ? 0.011 7.916 -3.363 1.00 95.75 101 LEU A N 1
ATOM 783 C CA . LEU A 1 101 ? -0.847 8.149 -2.199 1.00 95.75 101 LEU A CA 1
ATOM 784 C C . LEU A 1 101 ? -2.271 8.573 -2.562 1.00 95.75 101 LEU A C 1
ATOM 786 O O . LEU A 1 101 ? -3.209 8.167 -1.885 1.00 95.75 101 LEU A O 1
ATOM 790 N N . GLU A 1 102 ? -2.454 9.350 -3.631 1.00 95.19 102 GLU A N 1
ATOM 791 C CA . GLU A 1 102 ? -3.794 9.746 -4.084 1.00 95.19 102 GLU A CA 1
ATOM 792 C C . GLU A 1 102 ? -4.588 8.551 -4.626 1.00 95.19 102 GLU A C 1
ATOM 794 O O . GLU A 1 102 ? -5.784 8.442 -4.360 1.00 95.19 102 GLU A O 1
ATOM 799 N N . LEU A 1 103 ? -3.926 7.613 -5.314 1.00 96.69 103 LEU A N 1
ATOM 800 C CA . LEU A 1 103 ? -4.571 6.390 -5.791 1.00 96.69 103 LEU A CA 1
ATOM 801 C C . LEU A 1 103 ? -4.917 5.462 -4.618 1.00 96.69 103 LEU A C 1
ATOM 803 O O . LEU A 1 103 ? -6.034 4.953 -4.553 1.00 96.69 103 LEU A O 1
ATOM 807 N N . MET A 1 104 ? -4.004 5.310 -3.648 1.00 97.50 104 MET A N 1
ATOM 808 C CA . MET A 1 104 ? -4.269 4.582 -2.399 1.00 97.50 104 MET A CA 1
ATOM 809 C C . MET A 1 104 ? -5.467 5.174 -1.656 1.00 97.50 104 MET A C 1
ATOM 811 O O . MET A 1 104 ? -6.385 4.454 -1.274 1.00 97.50 104 MET A O 1
ATOM 815 N N . LYS A 1 105 ? -5.470 6.496 -1.468 1.00 97.06 105 LYS A N 1
ATOM 816 C CA . LYS A 1 105 ? -6.535 7.230 -0.786 1.00 97.06 105 LYS A CA 1
ATOM 817 C C . LYS A 1 105 ? -7.876 7.023 -1.476 1.00 97.06 105 LYS A C 1
ATOM 819 O O . LYS A 1 105 ? -8.854 6.703 -0.806 1.00 97.06 105 LYS A O 1
ATOM 824 N N . LYS A 1 106 ? -7.910 7.194 -2.800 1.00 95.88 106 LYS A N 1
ATOM 825 C CA . LYS A 1 106 ? -9.109 6.985 -3.608 1.00 95.88 106 LYS A CA 1
ATOM 826 C C . LYS A 1 106 ? -9.648 5.570 -3.419 1.00 95.88 106 LYS A C 1
ATOM 828 O O . LYS A 1 106 ? -10.813 5.421 -3.075 1.00 95.88 106 LYS A O 1
ATOM 833 N N . PHE A 1 107 ? -8.791 4.558 -3.547 1.00 97.12 107 PHE A N 1
ATOM 834 C CA . PHE A 1 107 ? -9.189 3.171 -3.330 1.00 97.12 107 PHE A CA 1
ATOM 835 C C . PHE A 1 107 ? -9.763 2.950 -1.924 1.00 97.12 107 PHE A C 1
ATOM 837 O O . PHE A 1 107 ? -10.860 2.416 -1.784 1.00 97.12 107 PHE A O 1
ATOM 844 N N . LEU A 1 108 ? -9.058 3.393 -0.878 1.00 96.69 108 LEU A N 1
ATOM 845 C CA . LEU A 1 108 ? -9.466 3.166 0.512 1.00 96.69 108 LEU A CA 1
ATOM 846 C C . LEU A 1 108 ? -10.803 3.827 0.874 1.00 96.69 108 LEU A C 1
ATOM 848 O O . LEU A 1 108 ? -11.502 3.320 1.750 1.00 96.69 108 LEU A O 1
ATOM 852 N N . VAL A 1 109 ? -11.143 4.945 0.228 1.00 95.00 109 VAL A N 1
ATOM 853 C CA . VAL A 1 109 ? -12.379 5.700 0.483 1.00 95.00 109 VAL A CA 1
ATOM 854 C C . VAL A 1 109 ? -13.532 5.233 -0.405 1.00 95.00 109 VAL A C 1
ATOM 856 O O . VAL A 1 109 ? -14.653 5.099 0.084 1.00 95.00 109 VAL A O 1
ATOM 859 N N . ASP A 1 110 ? -13.270 4.999 -1.692 1.00 94.19 110 ASP A N 1
ATOM 860 C CA . ASP A 1 110 ? -14.322 4.810 -2.695 1.00 94.19 110 ASP A CA 1
ATOM 861 C C . ASP A 1 110 ? -14.586 3.329 -3.013 1.00 94.19 110 ASP A C 1
ATOM 863 O O . ASP A 1 110 ? -15.717 2.970 -3.334 1.00 94.19 110 ASP A O 1
ATOM 867 N N . GLU A 1 111 ? -13.558 2.474 -2.954 1.00 94.88 111 GLU A N 1
ATOM 868 C CA . GLU A 1 111 ? -13.563 1.157 -3.617 1.00 94.88 111 GLU A CA 1
ATOM 869 C C . GLU A 1 111 ? -13.299 -0.011 -2.657 1.00 94.88 111 GLU A C 1
ATOM 871 O O . GLU A 1 111 ? -13.739 -1.124 -2.914 1.00 94.88 111 GLU A O 1
ATOM 876 N N . ALA A 1 112 ? -12.616 0.211 -1.529 1.00 94.56 112 ALA A N 1
ATOM 877 C CA . ALA A 1 112 ? -12.138 -0.862 -0.651 1.00 94.56 112 ALA A CA 1
ATOM 878 C C . ALA A 1 112 ? -13.239 -1.822 -0.168 1.00 94.56 112 ALA A C 1
ATOM 880 O O . ALA A 1 112 ? -12.989 -3.008 0.009 1.00 94.56 112 ALA A O 1
ATOM 881 N N . GLN A 1 113 ? -14.467 -1.336 0.008 1.00 91.75 113 GLN A N 1
ATOM 882 C CA . GLN A 1 113 ? -15.616 -2.152 0.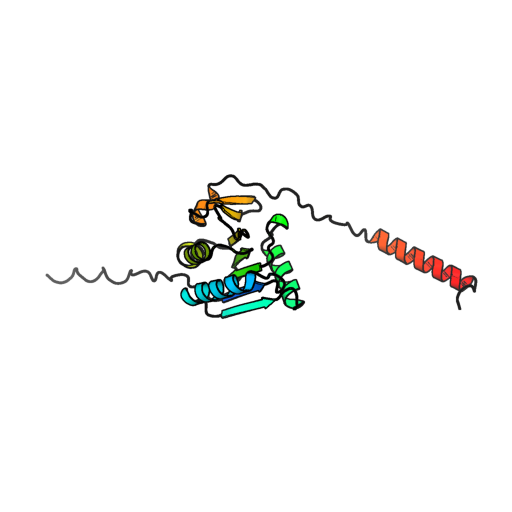416 1.00 91.75 113 GLN A CA 1
ATOM 883 C C . GLN A 1 113 ? -16.009 -3.245 -0.592 1.00 91.75 113 GLN A C 1
ATOM 885 O O . GLN A 1 113 ? -16.665 -4.211 -0.206 1.00 91.75 113 GLN A O 1
ATOM 890 N N . ASP A 1 114 ? -15.594 -3.102 -1.851 1.00 92.94 114 ASP A N 1
ATOM 891 C CA . ASP A 1 114 ? -15.877 -4.046 -2.933 1.00 92.94 114 ASP A CA 1
ATOM 892 C C . ASP A 1 114 ? -14.780 -5.123 -3.067 1.00 92.94 114 ASP A C 1
ATOM 894 O O . ASP A 1 114 ? -14.860 -5.994 -3.934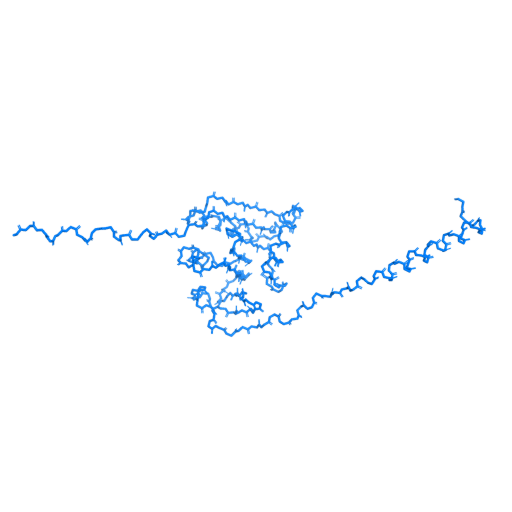 1.00 92.94 114 ASP A O 1
ATOM 898 N N . PHE A 1 115 ? -13.756 -5.083 -2.202 1.00 93.81 115 PHE A N 1
ATOM 899 C CA . PHE A 1 115 ? -12.596 -5.971 -2.240 1.00 93.81 115 PHE A CA 1
ATOM 900 C C . PHE A 1 115 ? -12.443 -6.764 -0.941 1.00 93.81 115 PHE A C 1
ATOM 902 O O . PHE A 1 115 ? -12.342 -6.210 0.153 1.00 93.81 115 PHE A O 1
ATOM 909 N N . ASP A 1 116 ? -12.307 -8.086 -1.062 1.00 94.44 116 ASP A N 1
ATOM 910 C CA . ASP A 1 116 ? -11.931 -8.937 0.075 1.00 94.44 116 ASP A CA 1
ATOM 911 C C . ASP A 1 116 ? -10.459 -8.737 0.474 1.00 94.44 116 ASP A C 1
ATOM 913 O O . ASP A 1 116 ? -10.106 -8.756 1.659 1.00 94.44 116 ASP A O 1
ATOM 917 N N . SER A 1 117 ? -9.598 -8.542 -0.528 1.00 96.38 117 SER A N 1
ATOM 918 C CA . SER A 1 117 ? -8.167 -8.276 -0.390 1.00 96.38 117 SER A CA 1
ATOM 919 C C . SER A 1 117 ? -7.625 -7.578 -1.635 1.00 96.38 117 SER A C 1
ATOM 921 O O . SER A 1 117 ? -8.168 -7.762 -2.723 1.00 96.38 117 SER A O 1
ATOM 923 N N . LEU A 1 118 ? -6.521 -6.846 -1.487 1.00 97.62 118 LEU A N 1
ATOM 924 C CA . LEU A 1 118 ? -5.823 -6.178 -2.588 1.00 97.62 118 LEU A CA 1
ATOM 925 C C . LEU A 1 118 ? -4.310 -6.346 -2.425 1.00 97.62 118 LEU A C 1
ATOM 927 O O . LEU A 1 118 ? -3.806 -6.232 -1.308 1.00 97.62 118 LEU A O 1
ATOM 931 N N . VAL A 1 119 ? -3.595 -6.556 -3.532 1.00 98.00 119 VAL A N 1
ATOM 932 C CA . VAL A 1 119 ? -2.129 -6.463 -3.592 1.00 98.00 119 VAL A CA 1
ATOM 933 C C . VAL A 1 119 ? -1.739 -5.595 -4.777 1.00 98.00 119 VAL A C 1
ATOM 935 O O . VAL A 1 119 ? -1.901 -6.001 -5.928 1.00 98.00 119 VAL A O 1
ATOM 938 N N . VAL A 1 120 ? -1.200 -4.415 -4.501 1.00 97.75 120 VAL A N 1
ATOM 939 C CA . VAL A 1 120 ? -0.707 -3.501 -5.533 1.00 97.75 120 VAL A CA 1
ATOM 940 C C . VAL A 1 120 ? 0.704 -3.042 -5.213 1.00 97.75 120 VAL A C 1
ATOM 942 O O . VAL A 1 120 ? 1.087 -2.922 -4.051 1.00 97.75 120 VAL A O 1
ATOM 945 N N . THR A 1 121 ? 1.493 -2.799 -6.251 1.00 97.31 121 THR A N 1
ATOM 946 C CA . THR A 1 121 ? 2.889 -2.396 -6.107 1.00 97.31 121 THR A CA 1
ATOM 947 C C . THR A 1 121 ? 3.267 -1.336 -7.122 1.00 97.31 121 THR A C 1
ATOM 949 O O . THR A 1 121 ? 2.845 -1.370 -8.282 1.00 97.31 121 THR A O 1
ATOM 952 N N . GLN A 1 122 ? 4.053 -0.373 -6.662 1.00 95.12 122 GLN A N 1
ATOM 953 C CA . GLN A 1 122 ? 4.670 0.657 -7.477 1.00 95.12 122 GLN A CA 1
ATOM 954 C C . GLN A 1 122 ? 5.841 1.223 -6.669 1.00 95.12 122 GLN A C 1
ATOM 956 O O . GLN A 1 122 ? 5.673 1.553 -5.500 1.00 95.12 122 GLN A O 1
ATOM 961 N N . ASP A 1 123 ? 7.024 1.325 -7.279 1.00 90.38 123 ASP A N 1
ATOM 962 C CA . ASP A 1 123 ? 8.226 1.765 -6.554 1.00 90.38 123 ASP A CA 1
ATOM 963 C C . ASP A 1 123 ? 9.158 2.691 -7.358 1.00 90.38 123 ASP A C 1
ATOM 965 O O . ASP A 1 123 ? 10.323 2.902 -7.022 1.00 90.38 123 ASP A O 1
ATOM 969 N N . SER A 1 124 ? 8.646 3.272 -8.444 1.00 86.75 124 SER A N 1
ATOM 970 C CA . SER A 1 124 ? 9.345 4.323 -9.185 1.00 86.75 124 SER A CA 1
ATOM 971 C C . SER A 1 124 ? 9.079 5.686 -8.544 1.00 86.75 124 SER A C 1
ATOM 973 O O . SER A 1 124 ? 7.934 6.060 -8.317 1.00 86.75 124 SER A O 1
ATOM 975 N N . MET A 1 125 ? 10.143 6.449 -8.295 1.00 73.69 125 MET A N 1
ATOM 976 C CA . MET A 1 125 ? 10.089 7.790 -7.690 1.00 73.69 125 MET A CA 1
ATOM 977 C C . MET A 1 125 ? 10.145 8.934 -8.719 1.00 73.69 125 MET A C 1
ATOM 979 O O . MET A 1 125 ? 10.274 10.097 -8.337 1.00 73.69 125 MET A O 1
ATOM 983 N N . GLY A 1 126 ? 10.127 8.607 -10.015 1.00 80.00 126 GLY A N 1
ATOM 984 C CA . GLY A 1 126 ? 10.117 9.573 -11.119 1.00 80.00 126 GLY A CA 1
ATOM 985 C C . GLY A 1 126 ? 8.705 9.862 -11.627 1.00 80.00 126 GLY A C 1
ATOM 986 O O . GLY A 1 126 ? 7.747 9.835 -10.861 1.00 80.00 126 GLY A O 1
ATOM 987 N N . ASP A 1 127 ? 8.577 10.097 -12.931 1.00 81.94 127 ASP A N 1
ATOM 988 C CA . ASP A 1 127 ? 7.272 10.085 -13.591 1.00 81.94 127 ASP A CA 1
ATOM 989 C C . ASP A 1 127 ? 6.745 8.642 -13.608 1.00 81.94 127 ASP A C 1
ATOM 991 O O . ASP A 1 127 ? 7.424 7.715 -14.064 1.00 81.94 127 ASP A O 1
ATOM 995 N N . VAL A 1 128 ? 5.565 8.441 -13.025 1.00 87.12 128 VAL A N 1
ATOM 996 C CA . VAL A 1 128 ? 4.939 7.129 -12.849 1.00 87.12 128 VAL A CA 1
ATOM 997 C C . VAL A 1 128 ? 3.691 7.071 -13.707 1.00 87.12 128 VAL A C 1
ATOM 999 O O . VAL A 1 128 ? 2.718 7.757 -13.411 1.00 87.12 128 VAL A O 1
ATOM 1002 N N . ASP A 1 129 ? 3.700 6.211 -14.722 1.00 93.44 129 ASP A N 1
ATOM 1003 C CA . ASP A 1 129 ? 2.554 6.041 -15.621 1.00 93.44 129 ASP A CA 1
ATOM 1004 C C . ASP A 1 129 ? 1.720 4.795 -15.293 1.00 93.44 129 ASP A C 1
ATOM 1006 O O . ASP A 1 129 ? 0.555 4.708 -15.692 1.00 93.44 129 ASP A O 1
ATOM 1010 N N . SER A 1 130 ? 2.283 3.841 -14.543 1.00 95.56 130 SER A N 1
ATOM 1011 C CA . SER A 1 130 ? 1.648 2.563 -14.220 1.00 95.56 130 SER A CA 1
ATOM 1012 C C . SER A 1 130 ? 1.966 2.051 -12.811 1.00 95.56 130 SER A C 1
ATOM 1014 O O . SER A 1 130 ? 2.895 2.505 -12.138 1.00 95.56 130 SER A O 1
ATOM 1016 N N . TYR A 1 131 ? 1.157 1.094 -12.364 1.00 96.25 131 TYR A N 1
ATOM 1017 C CA . TYR A 1 131 ? 1.355 0.262 -11.179 1.00 96.25 131 TYR A CA 1
ATOM 1018 C C . TYR A 1 131 ? 1.062 -1.200 -11.534 1.00 96.25 131 TYR A C 1
ATOM 1020 O O . TYR A 1 131 ? 0.452 -1.481 -12.567 1.00 96.25 131 TYR A O 1
ATOM 1028 N N . PHE A 1 132 ? 1.459 -2.138 -10.675 1.00 96.88 132 PHE A N 1
ATOM 1029 C CA . PHE A 1 132 ? 1.099 -3.544 -10.837 1.00 96.88 132 PHE A CA 1
ATOM 1030 C C . PHE A 1 132 ? 0.051 -3.975 -9.814 1.00 96.88 132 PHE A C 1
ATOM 1032 O O . PHE A 1 132 ? 0.133 -3.615 -8.641 1.00 96.88 132 PHE A O 1
ATOM 1039 N N . HIS A 1 133 ? -0.900 -4.789 -10.253 1.00 97.00 133 HIS A N 1
ATOM 1040 C CA . HIS A 1 133 ? -1.920 -5.435 -9.435 1.00 97.00 133 HIS A CA 1
ATOM 1041 C C . HIS A 1 133 ? -1.725 -6.947 -9.513 1.00 97.00 133 HIS A C 1
ATOM 1043 O O . HIS A 1 133 ? -1.685 -7.521 -10.603 1.00 97.00 133 HIS A O 1
ATOM 1049 N N . LEU A 1 134 ? -1.576 -7.595 -8.360 1.00 96.38 134 LEU A N 1
ATOM 1050 C CA . LEU A 1 134 ? -1.517 -9.047 -8.272 1.00 96.38 134 LEU A CA 1
ATOM 1051 C C . LEU A 1 134 ? -2.904 -9.585 -7.928 1.00 96.38 134 LEU A C 1
ATOM 1053 O O . LEU A 1 134 ? -3.386 -9.412 -6.808 1.00 96.38 134 LEU A O 1
ATOM 1057 N N . LYS A 1 135 ? -3.506 -10.302 -8.876 1.00 93.75 135 LYS A N 1
ATOM 1058 C CA . LYS A 1 135 ? -4.817 -10.928 -8.715 1.00 93.75 135 LYS A CA 1
ATOM 1059 C C . LYS A 1 135 ? -4.789 -12.358 -9.222 1.00 93.75 135 LYS A C 1
ATOM 1061 O O . LYS A 1 135 ? -4.342 -12.619 -10.333 1.00 93.75 135 LYS A O 1
ATOM 1066 N N . ASP A 1 136 ? -5.213 -13.299 -8.383 1.00 91.69 136 ASP A N 1
ATOM 1067 C CA . ASP A 1 136 ? -5.286 -14.728 -8.722 1.00 91.69 136 ASP A CA 1
ATOM 1068 C C . ASP A 1 136 ? -3.977 -15.311 -9.299 1.00 91.69 136 ASP A C 1
ATOM 1070 O O . ASP A 1 136 ? -3.980 -16.190 -10.161 1.00 91.69 136 ASP A O 1
ATOM 1074 N N . GLY A 1 137 ? -2.825 -14.823 -8.817 1.00 92.56 137 GLY A N 1
ATOM 1075 C CA . GLY A 1 137 ? -1.505 -15.241 -9.309 1.00 92.56 137 GLY A CA 1
ATOM 1076 C C . GLY A 1 137 ? -1.149 -14.689 -10.694 1.00 92.56 137 GLY A C 1
ATOM 1077 O O . GLY A 1 137 ? -0.263 -15.221 -11.366 1.00 92.56 137 GLY A O 1
ATOM 1078 N N . VAL A 1 138 ? -1.837 -13.642 -11.138 1.00 93.62 138 VAL A N 1
ATOM 1079 C CA . VAL A 1 138 ? -1.570 -12.905 -12.371 1.00 93.62 138 VAL A CA 1
ATOM 1080 C C . VAL A 1 138 ? -1.167 -11.482 -12.004 1.00 93.62 138 VAL A C 1
ATOM 1082 O O . VAL A 1 138 ? -1.853 -10.813 -11.238 1.00 93.62 138 VAL A O 1
ATOM 1085 N N . ILE A 1 139 ? -0.041 -11.031 -12.552 1.00 95.19 139 ILE A N 1
ATOM 1086 C CA . ILE A 1 139 ? 0.431 -9.654 -12.422 1.00 95.19 139 ILE A CA 1
ATOM 1087 C C . ILE A 1 139 ? -0.121 -8.868 -13.606 1.00 95.19 139 ILE A C 1
ATOM 1089 O O . ILE A 1 139 ? 0.226 -9.158 -14.752 1.00 95.19 139 ILE A O 1
ATOM 1093 N N . GLN A 1 140 ? -0.970 -7.888 -13.336 1.00 95.62 140 GLN A N 1
ATOM 1094 C CA . GLN A 1 140 ? -1.494 -6.952 -14.327 1.00 95.62 140 GLN A CA 1
ATOM 1095 C C . GLN A 1 140 ? -0.782 -5.615 -14.169 1.00 95.62 140 GLN A C 1
ATOM 1097 O O . GLN A 1 140 ? -0.643 -5.125 -13.054 1.00 95.62 140 GLN A O 1
ATOM 1102 N N . GLU A 1 141 ? -0.318 -5.037 -15.272 1.00 95.81 141 GLU A N 1
ATOM 1103 C CA . GLU A 1 141 ? 0.167 -3.658 -15.291 1.00 95.81 141 GLU A CA 1
ATOM 1104 C C . GLU A 1 141 ? -0.996 -2.736 -15.651 1.00 95.81 141 GLU A C 1
ATOM 1106 O O . GLU A 1 141 ? -1.689 -2.970 -16.642 1.00 95.81 141 GLU A O 1
ATOM 1111 N N . CYS A 1 142 ? -1.211 -1.703 -14.843 1.00 96.19 142 CYS A N 1
ATOM 1112 C CA . CYS A 1 142 ? -2.379 -0.840 -14.927 1.00 96.19 142 CYS A CA 1
ATOM 1113 C C . CYS A 1 142 ? -1.970 0.638 -14.918 1.00 96.19 142 CYS A C 1
ATOM 1115 O O . CYS A 1 142 ? -1.072 1.013 -14.163 1.00 96.19 142 CYS A O 1
ATOM 1117 N N . PRO A 1 143 ? -2.598 1.497 -15.741 1.00 95.62 143 PRO A N 1
ATOM 1118 C CA . PRO A 1 143 ? -2.295 2.924 -15.770 1.00 95.62 143 PRO A CA 1
ATOM 1119 C C . PRO A 1 143 ? -2.624 3.607 -14.442 1.00 95.62 143 PRO A C 1
ATOM 1121 O O . PRO A 1 143 ? -3.704 3.399 -13.893 1.00 95.62 143 PRO A O 1
ATOM 1124 N N . ILE A 1 144 ? -1.758 4.509 -13.974 1.00 94.31 144 ILE A N 1
ATOM 1125 C CA . ILE A 1 144 ? -1.994 5.265 -12.731 1.00 94.31 144 ILE A CA 1
ATOM 1126 C C . ILE A 1 144 ? -3.220 6.188 -12.812 1.00 94.31 144 ILE A C 1
ATOM 1128 O O . ILE A 1 144 ? -3.779 6.602 -11.800 1.00 94.31 144 ILE A O 1
ATOM 1132 N N . SER A 1 145 ? -3.633 6.527 -14.034 1.00 93.88 145 SER A N 1
ATOM 1133 C CA . SER A 1 145 ? -4.796 7.366 -14.316 1.00 93.88 145 SER A CA 1
ATOM 1134 C C . SER A 1 145 ? -6.131 6.643 -14.134 1.00 93.88 145 SER A C 1
ATOM 1136 O O . SER A 1 145 ? -7.172 7.300 -14.170 1.00 93.88 145 SER A O 1
ATOM 1138 N N . GLN A 1 146 ? -6.118 5.319 -13.954 1.00 94.00 146 GLN A N 1
ATOM 1139 C CA . GLN A 1 146 ? -7.321 4.506 -13.812 1.00 94.00 146 GLN A CA 1
ATOM 1140 C C . GLN A 1 146 ? -7.550 4.067 -12.356 1.00 94.00 146 GLN A C 1
ATOM 1142 O O . GLN A 1 146 ? -6.583 3.796 -11.639 1.00 94.00 146 GLN A O 1
ATOM 1147 N N . PRO A 1 147 ? -8.820 3.964 -11.916 1.00 94.19 147 PRO A N 1
ATOM 1148 C CA . PRO A 1 147 ? -9.179 3.335 -10.645 1.00 94.19 147 PRO A CA 1
ATOM 1149 C C . PRO A 1 147 ? -8.626 1.910 -10.517 1.00 94.19 147 PRO A C 1
ATOM 1151 O O . PRO A 1 147 ? -8.495 1.195 -11.514 1.00 94.19 147 PRO A O 1
ATOM 1154 N N . ILE A 1 148 ? -8.359 1.466 -9.285 1.00 95.31 148 ILE A N 1
ATOM 1155 C CA . ILE A 1 148 ? -7.843 0.108 -9.035 1.00 95.31 148 ILE A CA 1
ATOM 1156 C C . ILE A 1 148 ? -8.869 -0.953 -9.453 1.00 95.31 148 ILE A C 1
ATOM 1158 O O . ILE A 1 148 ? -8.512 -1.970 -10.046 1.00 95.31 148 ILE A O 1
ATOM 1162 N N . SER A 1 149 ? -10.153 -0.674 -9.240 1.00 93.06 149 SER A N 1
ATOM 1163 C CA . SER A 1 149 ? -11.283 -1.496 -9.697 1.00 93.06 149 SER A CA 1
ATOM 1164 C C . SER A 1 149 ? -11.364 -1.748 -11.202 1.00 93.06 149 SER A C 1
ATOM 1166 O O . SER A 1 149 ? -11.961 -2.743 -11.609 1.00 93.06 149 SER A O 1
ATOM 1168 N N . GLU A 1 150 ? -10.739 -0.924 -12.043 1.00 93.75 150 GLU A N 1
ATOM 1169 C CA . GLU A 1 150 ? -10.767 -1.103 -13.503 1.00 93.75 150 GLU A CA 1
ATOM 1170 C C . GLU A 1 150 ? -9.578 -1.924 -14.039 1.00 93.75 150 GLU A C 1
ATOM 1172 O O . GLU A 1 150 ? -9.537 -2.287 -15.223 1.00 93.75 150 GLU A O 1
ATOM 1177 N N . CYS A 1 151 ? -8.625 -2.268 -13.168 1.00 92.00 151 CYS A N 1
ATOM 1178 C CA . CYS A 1 151 ? -7.368 -2.918 -13.535 1.00 92.00 151 CYS A CA 1
ATOM 1179 C C . CYS A 1 151 ? -7.547 -4.333 -14.124 1.00 92.00 151 CYS A C 1
ATOM 1181 O O . CYS A 1 151 ? -6.767 -4.764 -14.972 1.00 92.00 151 CYS A O 1
ATOM 1183 N N . ASP A 1 152 ? -8.632 -5.025 -13.767 1.00 83.62 152 ASP A N 1
ATOM 1184 C CA . ASP A 1 152 ? -8.936 -6.383 -14.238 1.00 83.62 152 ASP A CA 1
ATOM 1185 C C . ASP A 1 152 ? -9.035 -6.508 -15.768 1.00 83.62 152 ASP A C 1
ATOM 1187 O O . ASP A 1 152 ? -8.891 -7.602 -16.316 1.00 83.62 152 ASP A O 1
ATOM 1191 N N . SER A 1 153 ? -9.287 -5.398 -16.465 1.00 78.69 153 SER A N 1
ATOM 1192 C CA . SER A 1 153 ? -9.432 -5.358 -17.921 1.00 78.69 153 SER A CA 1
ATOM 1193 C C . SER A 1 153 ? -8.105 -5.445 -18.693 1.00 78.69 153 SER A C 1
ATOM 1195 O O . SER A 1 153 ? -8.123 -5.637 -19.913 1.00 78.69 153 SER A O 1
ATOM 1197 N N . HIS A 1 154 ? -6.959 -5.340 -18.010 1.00 79.88 154 HIS A N 1
ATOM 1198 C CA . HIS A 1 154 ? -5.635 -5.326 -18.637 1.00 79.88 154 HIS A CA 1
ATOM 1199 C C . HIS A 1 154 ? -5.027 -6.720 -18.796 1.00 79.88 154 HIS A C 1
ATOM 1201 O O . HIS A 1 154 ? -5.263 -7.640 -18.007 1.00 79.88 154 HIS A O 1
ATOM 1207 N N . ALA A 1 155 ? -4.201 -6.880 -19.832 1.00 77.50 155 ALA A N 1
ATOM 1208 C CA . ALA A 1 155 ? -3.467 -8.118 -20.060 1.00 77.50 155 ALA A CA 1
ATOM 1209 C C . ALA A 1 155 ? -2.480 -8.367 -18.910 1.00 77.50 155 ALA A C 1
ATOM 1211 O O . ALA A 1 155 ? -1.672 -7.506 -18.571 1.00 77.50 155 ALA A O 1
ATOM 1212 N N . GLY A 1 156 ? -2.542 -9.561 -18.327 1.00 80.38 156 GLY A N 1
ATOM 1213 C CA . GLY A 1 156 ? -1.688 -9.945 -17.214 1.00 80.38 156 GLY A CA 1
ATOM 1214 C C . GLY A 1 156 ? -0.641 -10.987 -17.588 1.00 80.38 156 GLY A C 1
ATOM 1215 O O . GLY A 1 156 ? -0.842 -11.821 -18.475 1.00 80.38 156 GLY A O 1
ATOM 1216 N N . LYS A 1 157 ? 0.477 -10.975 -16.865 1.00 83.38 157 LYS A N 1
ATOM 1217 C CA . LYS A 1 157 ? 1.483 -12.035 -16.880 1.00 83.38 157 LYS A CA 1
ATOM 1218 C C . LYS A 1 157 ? 1.192 -12.997 -15.733 1.00 83.38 157 LYS A C 1
ATOM 1220 O O . LYS A 1 157 ? 1.239 -12.615 -14.567 1.00 83.38 157 LYS A O 1
ATOM 1225 N N . SER A 1 158 ? 0.907 -14.257 -16.054 1.00 82.38 158 SER A N 1
ATOM 1226 C CA . SER A 1 158 ? 0.786 -15.293 -15.026 1.00 82.38 158 SER A CA 1
ATOM 1227 C C . SER A 1 158 ? 2.126 -15.482 -14.319 1.00 82.38 158 SER A C 1
ATOM 1229 O O . SER A 1 158 ? 3.167 -15.617 -14.972 1.00 82.38 158 SER A O 1
ATOM 1231 N N . VAL A 1 159 ? 2.086 -15.553 -12.991 1.00 80.00 159 VAL A N 1
ATOM 1232 C CA . VAL A 1 159 ? 3.204 -15.998 -12.155 1.00 80.00 159 VAL A CA 1
ATOM 1233 C C . VAL A 1 159 ? 3.285 -17.528 -12.251 1.00 80.00 159 VAL A C 1
ATOM 1235 O O . VAL A 1 159 ? 3.087 -18.267 -11.290 1.00 80.00 159 VAL A O 1
ATOM 1238 N N . ALA A 1 160 ? 3.490 -18.040 -13.465 1.00 54.78 160 ALA A N 1
ATOM 1239 C CA . ALA A 1 160 ? 3.696 -19.458 -13.700 1.00 54.78 160 ALA A CA 1
ATOM 1240 C C . ALA A 1 160 ? 5.126 -19.820 -13.278 1.00 54.78 160 ALA A C 1
ATOM 1242 O O . ALA A 1 160 ? 6.087 -19.462 -13.953 1.00 54.78 160 ALA A O 1
ATOM 1243 N N . GLY A 1 161 ? 5.256 -20.553 -12.171 1.00 47.66 161 GLY A N 1
ATOM 1244 C CA . GLY A 1 161 ? 6.485 -21.269 -11.839 1.00 47.66 161 GLY A CA 1
ATOM 1245 C C . GLY A 1 161 ? 7.622 -20.412 -11.286 1.00 47.66 161 GLY A C 1
ATOM 1246 O O . GLY A 1 161 ? 8.727 -20.438 -11.814 1.00 47.66 161 GLY A O 1
ATOM 1247 N N . LEU A 1 162 ? 7.416 -19.788 -10.128 1.00 43.72 162 LEU A N 1
ATOM 1248 C CA . LEU A 1 162 ? 8.424 -19.949 -9.082 1.00 43.72 162 LEU A CA 1
ATOM 1249 C C . LEU A 1 162 ? 8.054 -21.237 -8.352 1.00 43.72 162 LEU A C 1
ATOM 1251 O O . LEU A 1 162 ? 7.418 -21.228 -7.300 1.00 43.72 162 LEU A O 1
ATOM 1255 N N . ASP A 1 163 ? 8.421 -22.370 -8.962 1.00 41.03 163 ASP A N 1
ATOM 1256 C CA . ASP A 1 163 ? 8.752 -23.542 -8.168 1.00 41.03 163 ASP A CA 1
ATOM 1257 C C . ASP A 1 163 ? 9.772 -23.025 -7.156 1.00 41.03 163 ASP A C 1
ATOM 1259 O O . ASP A 1 163 ? 10.949 -22.826 -7.467 1.00 41.03 163 ASP A O 1
ATOM 1263 N N . VAL A 1 164 ? 9.303 -22.764 -5.932 1.00 42.91 164 VAL A N 1
ATOM 1264 C CA . VAL A 1 164 ? 10.133 -22.924 -4.750 1.00 42.91 164 VAL A CA 1
ATOM 1265 C C . VAL A 1 164 ? 10.902 -24.188 -5.055 1.00 42.91 164 VAL A C 1
ATOM 1267 O O . VAL A 1 164 ? 10.278 -25.233 -5.263 1.00 42.91 164 VAL A O 1
ATOM 1270 N N . LEU A 1 165 ? 12.226 -24.088 -5.181 1.00 36.88 165 LEU A N 1
ATOM 1271 C CA . LEU A 1 165 ? 13.082 -25.251 -5.092 1.00 36.88 165 LEU A CA 1
ATOM 1272 C C . LEU A 1 165 ? 12.647 -25.932 -3.799 1.00 36.88 165 LEU A C 1
ATOM 1274 O O . LEU A 1 165 ? 13.099 -25.585 -2.709 1.00 36.88 165 LEU A O 1
ATOM 1278 N N . LYS A 1 166 ? 11.713 -26.881 -3.913 1.00 39.38 166 LYS A N 1
ATOM 1279 C CA . LYS A 1 166 ? 11.471 -27.917 -2.939 1.00 39.38 166 LYS A CA 1
ATOM 1280 C C . LYS A 1 166 ? 12.774 -28.671 -2.994 1.00 39.38 166 LYS A C 1
ATOM 1282 O O . LYS A 1 166 ? 12.911 -29.655 -3.719 1.00 39.38 166 LYS A O 1
ATOM 1287 N N . VAL A 1 167 ? 13.758 -28.167 -2.256 1.00 44.44 167 VAL A N 1
ATOM 1288 C CA . VAL A 1 167 ? 14.825 -28.982 -1.729 1.00 44.44 167 VAL A CA 1
ATOM 1289 C C . VAL A 1 167 ? 14.061 -30.054 -0.975 1.00 44.44 167 VAL A C 1
ATOM 1291 O O . VAL A 1 167 ? 13.580 -29.845 0.137 1.00 44.44 167 VAL A O 1
ATOM 1294 N N . LYS A 1 168 ? 13.817 -31.177 -1.654 1.00 38.31 168 LYS A N 1
ATOM 1295 C CA . LYS A 1 168 ? 13.401 -32.405 -1.010 1.00 38.31 168 LYS A CA 1
ATOM 1296 C C . LYS A 1 168 ? 14.542 -32.698 -0.056 1.00 38.31 168 LYS A C 1
ATOM 1298 O O . LYS A 1 168 ? 15.576 -33.218 -0.465 1.00 38.31 168 LYS A O 1
ATOM 1303 N N . PHE A 1 169 ? 14.373 -32.302 1.198 1.00 48.56 169 PHE A N 1
ATOM 1304 C CA . PHE A 1 169 ? 15.126 -32.884 2.286 1.00 48.56 169 PHE A CA 1
ATOM 1305 C C . PHE A 1 169 ? 14.725 -34.353 2.303 1.00 48.56 169 PHE A C 1
ATOM 1307 O O . PHE A 1 169 ? 13.703 -34.732 2.872 1.00 48.56 169 PHE A O 1
ATOM 1314 N N . ASP A 1 170 ? 15.485 -35.169 1.577 1.00 52.38 170 ASP A N 1
ATOM 1315 C CA . ASP A 1 170 ? 15.378 -36.609 1.680 1.00 52.38 170 ASP A CA 1
ATOM 1316 C C . ASP A 1 170 ? 15.834 -36.967 3.092 1.00 52.38 170 ASP A C 1
ATOM 1318 O O . ASP A 1 170 ? 17.024 -36.938 3.419 1.00 52.38 170 ASP A O 1
ATOM 1322 N N . SER A 1 171 ? 14.866 -37.231 3.966 1.00 58.06 171 SER A N 1
ATOM 1323 C CA . SER A 1 171 ? 15.117 -37.583 5.361 1.00 58.06 171 SER A CA 1
ATOM 1324 C C . SER A 1 171 ? 16.043 -38.799 5.461 1.00 58.06 171 SER A C 1
ATOM 1326 O O . SER A 1 171 ? 16.796 -38.914 6.425 1.00 58.06 171 SER A O 1
ATOM 1328 N N . ASN A 1 172 ? 16.075 -39.655 4.433 1.00 59.44 172 ASN A N 1
ATOM 1329 C CA . ASN A 1 172 ? 16.979 -40.796 4.379 1.00 59.44 172 ASN A CA 1
ATOM 1330 C C . ASN A 1 172 ? 18.433 -40.371 4.147 1.00 59.44 172 ASN A C 1
ATOM 1332 O O . ASN A 1 172 ? 19.326 -40.979 4.726 1.00 59.44 172 ASN A O 1
ATOM 1336 N N . ALA A 1 173 ? 18.693 -39.311 3.374 1.00 60.66 173 ALA A N 1
ATOM 1337 C CA . ALA A 1 173 ? 20.049 -38.807 3.154 1.00 60.66 173 ALA A CA 1
ATOM 1338 C C . ALA A 1 173 ? 20.646 -38.206 4.438 1.00 60.66 173 ALA A C 1
ATOM 1340 O O . ALA A 1 173 ? 21.819 -38.430 4.738 1.00 60.66 173 ALA A O 1
ATOM 1341 N N . LEU A 1 174 ? 19.828 -37.512 5.239 1.00 60.69 174 LEU A N 1
ATOM 1342 C CA . LEU A 1 174 ? 20.248 -36.987 6.542 1.00 60.69 174 LEU A CA 1
ATOM 1343 C C . LEU A 1 174 ? 20.489 -38.119 7.556 1.00 60.69 174 LEU A C 1
ATOM 1345 O O . LEU A 1 174 ? 21.482 -38.094 8.281 1.00 60.69 174 LEU A O 1
ATOM 1349 N N . VAL A 1 175 ? 19.630 -39.145 7.571 1.00 63.62 175 VAL A N 1
ATOM 1350 C CA . VAL A 1 175 ? 19.810 -40.334 8.422 1.00 63.62 175 VAL A CA 1
ATOM 1351 C C . VAL A 1 175 ? 21.053 -41.131 8.012 1.00 63.62 175 VAL A C 1
ATOM 1353 O O . VAL A 1 175 ? 21.823 -41.527 8.883 1.00 63.62 175 VAL A O 1
ATOM 1356 N N . LEU A 1 176 ? 21.318 -41.313 6.714 1.00 62.69 176 LEU A N 1
ATOM 1357 C CA . LEU A 1 176 ? 22.544 -41.959 6.230 1.00 62.69 176 LEU A CA 1
ATOM 1358 C C . LEU A 1 176 ? 23.802 -41.148 6.564 1.00 62.69 176 LEU A C 1
ATOM 1360 O O . LEU A 1 176 ? 24.806 -41.739 6.955 1.00 62.69 176 LEU A O 1
ATOM 1364 N N . ALA A 1 177 ? 23.755 -39.817 6.461 1.00 62.59 177 ALA A N 1
ATOM 1365 C CA . ALA A 1 177 ? 24.872 -38.961 6.854 1.00 62.59 177 ALA A CA 1
ATOM 1366 C C . ALA A 1 177 ? 25.154 -39.057 8.364 1.00 62.59 177 ALA A C 1
ATOM 1368 O O . ALA A 1 177 ? 26.304 -39.226 8.765 1.00 62.59 177 ALA A O 1
ATOM 1369 N N . LEU A 1 178 ? 24.113 -39.031 9.204 1.00 66.56 178 LEU A N 1
ATOM 1370 C CA . LEU A 1 178 ? 24.249 -39.173 10.657 1.00 66.56 178 LEU A CA 1
ATOM 1371 C C . LEU A 1 178 ? 24.734 -40.571 11.065 1.00 66.56 178 LEU A C 1
ATOM 1373 O O . LEU A 1 178 ? 25.602 -40.684 11.930 1.00 66.56 178 LEU A O 1
ATOM 1377 N N . LEU A 1 179 ? 24.241 -41.631 10.419 1.00 69.00 179 LEU A N 1
ATOM 1378 C CA . LEU A 1 179 ? 24.720 -42.999 10.642 1.00 69.00 179 LEU A CA 1
ATOM 1379 C C . LEU A 1 179 ? 26.171 -43.176 10.180 1.00 69.00 179 LEU A C 1
ATOM 1381 O O . LEU A 1 179 ? 26.949 -43.829 10.870 1.00 69.00 179 LEU A O 1
ATOM 1385 N N . GLY A 1 180 ? 26.556 -42.564 9.058 1.00 65.00 180 GLY A N 1
ATOM 1386 C CA . GLY A 1 180 ? 27.934 -42.566 8.570 1.00 65.00 180 GLY A CA 1
ATOM 1387 C C . GLY A 1 180 ? 28.892 -41.877 9.542 1.00 65.00 180 GLY A C 1
ATOM 1388 O O . GLY A 1 180 ? 29.927 -42.444 9.888 1.00 65.00 180 GLY A O 1
ATOM 1389 N N . VAL A 1 181 ? 28.521 -40.698 10.052 1.00 69.62 181 VAL A N 1
ATOM 1390 C CA . VAL A 1 181 ? 29.305 -39.983 11.073 1.00 69.62 181 VAL A CA 1
ATOM 1391 C C . VAL A 1 181 ? 29.390 -40.797 12.365 1.00 69.62 181 VAL A C 1
ATOM 1393 O O . VAL A 1 181 ? 30.481 -40.948 12.912 1.00 69.62 181 VAL A O 1
ATOM 1396 N N . ALA A 1 182 ? 28.282 -41.387 12.825 1.00 69.69 182 ALA A N 1
ATOM 1397 C CA . ALA A 1 182 ? 28.282 -42.240 14.011 1.00 69.69 182 ALA A CA 1
ATOM 1398 C C . ALA A 1 182 ? 29.204 -43.458 13.846 1.00 69.69 182 ALA A C 1
ATOM 1400 O O . ALA A 1 182 ? 29.951 -43.782 14.767 1.00 69.69 182 ALA A O 1
ATOM 1401 N N . LEU A 1 183 ? 29.213 -44.097 12.670 1.00 73.44 183 LEU A N 1
ATOM 1402 C CA . LEU A 1 183 ? 30.080 -45.240 12.384 1.00 73.44 183 LEU A CA 1
ATOM 1403 C C . LEU A 1 183 ? 31.563 -44.842 12.375 1.00 73.44 183 LEU A C 1
ATOM 1405 O O . LEU A 1 183 ? 32.387 -45.545 12.954 1.00 73.44 183 LEU A O 1
ATOM 1409 N N . VAL A 1 184 ? 31.903 -43.699 11.768 1.00 72.75 184 VAL A N 1
ATOM 1410 C CA . VAL A 1 184 ? 33.279 -43.174 11.753 1.00 72.75 184 VAL A CA 1
ATOM 1411 C C . VAL A 1 184 ? 33.744 -42.837 13.168 1.00 72.75 184 VAL A C 1
ATOM 1413 O O . VAL A 1 184 ? 34.840 -43.235 13.552 1.00 72.75 184 VAL A O 1
ATOM 1416 N N . VAL A 1 185 ? 32.907 -42.179 13.975 1.00 71.81 185 VAL A N 1
ATOM 1417 C CA . VAL A 1 185 ? 33.221 -41.896 15.385 1.00 71.81 185 VAL A CA 1
ATOM 1418 C C . VAL A 1 185 ? 33.413 -43.196 16.168 1.00 71.81 185 VAL A C 1
ATOM 1420 O O . VAL A 1 185 ? 34.380 -43.314 16.915 1.00 71.81 185 VAL A O 1
ATOM 1423 N N . LEU A 1 186 ? 32.563 -44.206 15.958 1.00 70.00 186 LEU A N 1
ATOM 1424 C CA . LEU A 1 186 ? 32.690 -45.495 16.641 1.00 70.00 186 LEU A CA 1
ATOM 1425 C C . LEU A 1 186 ? 33.992 -46.221 16.267 1.00 70.00 186 LEU A C 1
ATOM 1427 O O . LEU A 1 186 ? 34.666 -46.758 17.144 1.00 70.00 186 LEU A O 1
ATOM 1431 N N . VAL A 1 187 ? 34.373 -46.199 14.984 1.00 73.25 187 VAL A N 1
ATOM 1432 C CA . VAL A 1 187 ? 35.642 -46.764 14.497 1.00 73.25 187 VAL A CA 1
ATOM 1433 C C . VAL A 1 187 ? 36.835 -46.005 15.074 1.00 73.25 187 VAL A C 1
ATOM 1435 O O . VAL A 1 187 ? 37.802 -46.638 15.496 1.00 73.25 187 VAL A O 1
ATOM 1438 N N . LEU A 1 188 ? 36.778 -44.674 15.147 1.00 69.06 188 LEU A N 1
ATOM 1439 C CA . LEU A 1 188 ? 37.854 -43.851 15.711 1.00 69.06 188 LEU A CA 1
ATOM 1440 C C . LEU A 1 188 ? 38.009 -44.032 17.231 1.00 69.06 188 LEU A C 1
ATOM 1442 O O . LEU A 1 188 ? 39.136 -44.037 17.728 1.00 69.06 188 LEU A O 1
ATOM 1446 N N . LEU A 1 189 ? 36.907 -44.258 17.955 1.00 68.62 189 LEU A N 1
ATOM 1447 C CA . LEU A 1 189 ? 36.927 -44.599 19.382 1.00 68.62 189 LEU A CA 1
ATOM 1448 C C . LEU A 1 189 ? 37.494 -46.010 19.617 1.00 68.62 189 LEU A C 1
ATOM 1450 O O . LEU A 1 189 ? 38.358 -46.191 20.471 1.00 68.62 189 LEU A O 1
ATOM 1454 N N . TYR A 1 190 ? 37.077 -47.009 18.829 1.00 69.00 190 TYR A N 1
ATOM 1455 C CA . TYR A 1 190 ? 37.587 -48.385 18.948 1.00 69.00 190 TYR A CA 1
ATOM 1456 C C . TYR A 1 190 ? 39.049 -48.545 18.511 1.00 69.00 190 TYR A C 1
ATOM 1458 O O . TYR A 1 190 ? 39.752 -49.411 19.029 1.00 69.00 190 TYR A O 1
ATOM 1466 N N . SER A 1 191 ? 39.524 -47.719 17.577 1.00 71.56 191 SER A N 1
ATOM 1467 C CA . SER A 1 191 ? 40.928 -47.712 17.140 1.00 71.56 191 SER A CA 1
ATOM 1468 C C . SER A 1 191 ? 41.849 -46.889 18.049 1.00 71.56 191 SER A C 1
ATOM 1470 O O . SER A 1 191 ? 43.055 -46.850 17.810 1.00 71.56 191 SER A O 1
ATOM 1472 N N . GLY A 1 192 ? 41.315 -46.262 19.108 1.00 61.97 192 GLY A N 1
ATOM 1473 C CA . GLY A 1 192 ? 42.097 -45.509 20.095 1.00 61.97 192 GLY A CA 1
ATOM 1474 C C . GLY A 1 192 ? 42.707 -44.210 19.560 1.00 61.97 192 GLY A C 1
ATOM 1475 O O . GLY A 1 192 ? 43.626 -43.670 20.175 1.00 61.97 192 GLY A O 1
ATOM 1476 N N . VAL A 1 193 ? 42.216 -43.720 18.415 1.00 65.88 193 VAL A N 1
ATOM 1477 C CA . VAL A 1 193 ? 42.692 -42.493 17.756 1.00 65.88 193 VAL A CA 1
ATOM 1478 C C . VAL A 1 193 ? 42.136 -41.245 18.449 1.00 65.88 193 VAL A C 1
ATOM 1480 O O . VAL A 1 193 ? 42.795 -40.208 18.472 1.00 65.88 193 VAL A O 1
ATOM 1483 N N . ILE A 1 194 ? 40.949 -41.350 19.051 1.00 56.50 194 ILE A N 1
ATOM 1484 C CA . ILE A 1 194 ? 40.304 -40.288 19.830 1.00 56.50 194 ILE A CA 1
ATOM 1485 C C . ILE A 1 194 ? 40.075 -40.822 21.252 1.00 56.50 194 ILE A C 1
ATOM 1487 O O . ILE A 1 194 ? 39.527 -41.912 21.410 1.00 56.50 194 ILE A O 1
ATOM 1491 N N . LYS A 1 195 ? 40.527 -40.081 22.271 1.00 54.09 195 LYS A N 1
ATOM 1492 C CA . LYS A 1 195 ? 40.245 -40.331 23.695 1.00 54.09 195 LYS A CA 1
ATOM 1493 C C . LYS A 1 195 ? 39.217 -39.340 24.213 1.00 54.09 195 LYS A C 1
ATOM 1495 O O . LYS A 1 195 ? 39.313 -38.164 23.800 1.00 54.09 195 LYS A O 1
#

Sequence (195 aa):
MKMLLFALLVLSGLVFAYAPQSAIVYKNEACGHCTSYISSLYQTLDSIGVKQIEIKDFLSDQEARGDVASIQDKFKVPVELQGHLLTVVDGKYLFEGHFPLELMKKFLVDEAQDFDSLVVTQDSMGDVDSYFHLKDGVIQECPISQPISECDSHAGKSVAGLDVLKVKFDSNALVLALLGVALVVLVLLYSGVIK

Mean predicted aligned error: 12.23 Å

Foldseek 3Di:
DPDPPDPPPPPPPPPPFQQFAEKEKEAAPVPPPVVVLVVVLVVLNVVSPHDHYHYHYLVVDVVSVVVLVVLCVVVVPDPVQAARMWMQIPSAEIEHASPDSVLVSCCSRPPVVVGRHWHKYDHDPPDAQWIWTQDPQWIFIGGPPDHPVVRVPGDTDHNPDPPPPPPVPPVVVVVVVVVVVVVVVVVCVVVVVDD

Radius of gyration: 26.12 Å; Cα contacts (8 Å, |Δi|>4): 249; chains: 1; bounding box: 102×62×4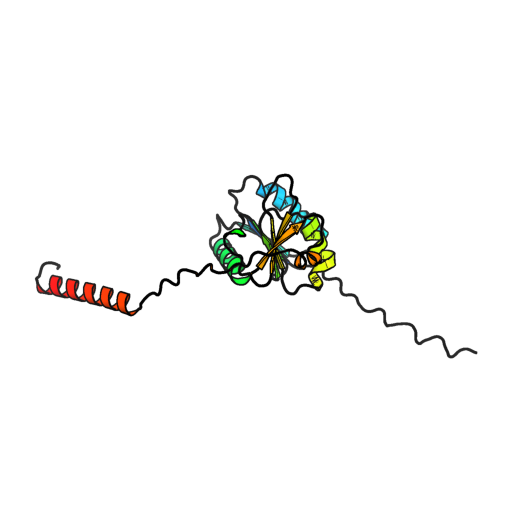4 Å

Secondary structure (DSSP, 8-state):
--SS-SSSSS-----------EEEEEE-TT-TTHHHHHHHHHHHHHHTT--EEEEEETTT-HHHHHHHHHHHHHTT--GGG--SEEEEETTTEEEESS--HHHHHHIIIIIGGG-S-EEEE----S---EEEEEETTEEEEEETTS-GGGGGGS-EEE------------HHHHHHHHHHHHHHHHHHHHTTS--

pLDDT: mean 83.72, std 17.39, range [36.88, 98.5]

Nearest PDB structures (foldseek):
  1w89-assembly2_C  TM=5.642E-01  e=1.110E-01  Homo sapiens
  3vww-assembly1_A  TM=6.515E-01  e=7.779E-01  Homo sapiens
  3w8j-assembly1_A  TM=5.740E-01  e=5.683E-01  Homo sapiens
  3qfb-assembly1_D  TM=5.923E-01  e=1.995E+00  Homo sapiens
  4f9z-assembly5_E  TM=6.225E-01  e=3.739E+00  Homo sapiens

Solvent-accessible surface area (backbone atoms only — not comparable to full-atom values): 11565 Å² total; per-residue (Å²): 138,91,88,85,85,83,86,86,77,85,82,77,71,81,77,76,74,58,63,54,53,32,35,42,34,39,35,37,79,88,44,86,68,47,62,66,52,50,56,50,48,51,52,53,43,47,74,65,55,35,75,44,74,46,80,44,41,40,73,87,32,70,65,46,35,52,47,52,55,51,49,36,58,75,70,62,56,52,78,94,58,64,52,72,27,37,36,33,36,71,87,37,34,38,38,18,29,67,45,60,62,69,60,52,51,47,36,52,65,77,46,44,85,83,46,89,59,48,40,36,30,29,67,67,88,68,94,67,66,56,34,37,37,56,52,97,63,22,43,20,62,32,52,63,91,51,63,77,90,62,40,82,79,41,79,56,50,68,70,75,74,80,69,68,80,73,72,73,77,52,66,64,59,55,50,50,51,52,50,48,51,50,50,53,52,51,50,34,48,75,68,64,77,51,132